Protein AF-Q21KQ2-F1 (afdb_monomer)

Sequence (262 aa):
MEKNSPPPNNGSSTVEISRARAAERCAVTIVIDSNHIRPLYEQSCDTAFLLQRELEVWATALNHPTLTEFTLHNPTRFLRAHEVTALIRTLAKLYNIQPIEKRLHTVNCDLTDLNCNWLGLFKGLGFNRCLVEIALSDLENTPIVMQKLAKIKEFGFAQLGLVVYPAPALPDLKTAITPLLKTFNQLHIFLGHTSHNALDTNFELEPDEDSHISINVGPGVDAFVYSEHRYKLHNISLYTQALLNHKLPISTPITLPPRPIN

Nearest PDB structures (foldseek):
  5gk8-assembly1_A  TM=4.153E-01  e=3.900E-04  Escherichia coli K-12
  2wqp-assembly1_A-2  TM=4.394E-01  e=1.514E-03  Neisseria meningitidis serogroup B
  4jn6-assembly1_A  TM=4.970E-01  e=4.885E-03  Mycobacterium tuberculosis
  4e8g-assembly1_A  TM=4.821E-01  e=1.066E-01  Paracoccus denitrificans PD1222
  4xky-assembly1_B  TM=4.417E-01  e=1.641E-01  Bacteroides thetaiotaomicron VPI-5482

pLDDT: mean 79.05, std 20.65, range [24.08, 97.5]

Mean predicted aligned error: 10.61 Å

Foldseek 3Di:
DDDDDDDDDDDPPPPVVQVVVLPPFFEEAEEEAPVQLVVCQVVVHPSLVLLLLQLQLVLVVSVAGEYQEYEYEACQPRHDLVSVVSNLVSCVVRHNYDPLVRHAYEYEHELVRDDPVVLLSCVVSSHQEYEYEDEPVVLVVVVSVLVSQVVSVVSPRNAYEYEYPQFDDPVSVCVSCVVVCVSDPRYFYAHHDPPPDGPRVDDDPPDDCCRYWYHYTHAQDWTAGSNDIWGFHNDPVLSSVCSVVSHNRTPDDDDDPPPPPD

Structure (mmCIF, N/CA/C/O backbone):
data_AF-Q21KQ2-F1
#
_entry.id   AF-Q21KQ2-F1
#
loop_
_atom_site.group_PDB
_atom_site.id
_atom_site.type_symbol
_atom_site.label_atom_id
_atom_site.label_alt_id
_atom_site.label_comp_id
_atom_site.label_asym_id
_atom_site.label_entity_id
_atom_site.label_seq_id
_atom_site.pdbx_PDB_ins_code
_atom_site.Cartn_x
_atom_site.Cartn_y
_atom_site.Cartn_z
_atom_site.occupancy
_atom_site.B_iso_or_equiv
_atom_site.auth_seq_id
_atom_site.auth_comp_id
_atom_site.auth_asym_id
_atom_site.auth_atom_id
_atom_site.pdbx_PDB_model_num
ATOM 1 N N . MET A 1 1 ? -43.897 -11.112 67.017 1.00 46.22 1 MET A N 1
ATOM 2 C CA . MET A 1 1 ? -42.752 -10.222 67.290 1.00 46.22 1 MET A CA 1
ATOM 3 C C . MET A 1 1 ? -41.502 -11.073 67.245 1.00 46.22 1 MET A C 1
ATOM 5 O O . MET A 1 1 ? -41.183 -11.696 68.237 1.00 46.22 1 MET A O 1
ATOM 9 N N . GLU A 1 2 ? -40.846 -11.120 66.093 1.00 39.66 2 GLU A N 1
ATOM 10 C CA . GLU A 1 2 ? -39.449 -11.531 65.939 1.00 39.66 2 GLU A CA 1
ATOM 11 C C . GLU A 1 2 ? -38.941 -10.773 64.709 1.00 39.66 2 GLU A C 1
ATOM 13 O O . GLU A 1 2 ? -39.551 -10.815 63.639 1.00 39.66 2 GLU A O 1
ATOM 18 N N . LYS A 1 3 ? -37.933 -9.925 64.929 1.00 40.53 3 LYS A N 1
ATOM 19 C CA . LYS A 1 3 ? -37.342 -9.026 63.935 1.00 40.53 3 LYS A CA 1
ATOM 20 C C . LYS A 1 3 ? -36.297 -9.813 63.149 1.00 40.53 3 LYS A C 1
ATOM 22 O O . LYS A 1 3 ? -35.260 -10.138 63.716 1.00 40.53 3 LYS A O 1
ATOM 27 N N . ASN A 1 4 ? -36.533 -10.041 61.861 1.00 43.66 4 ASN A N 1
ATOM 28 C CA . ASN A 1 4 ? -35.491 -10.497 60.943 1.00 43.66 4 ASN A CA 1
ATOM 29 C C . ASN A 1 4 ? -34.964 -9.305 60.142 1.00 43.66 4 ASN A C 1
ATOM 31 O O . ASN A 1 4 ? -35.675 -8.708 59.334 1.00 43.66 4 ASN A O 1
ATOM 35 N N . SER A 1 5 ? -33.720 -8.942 60.439 1.00 43.84 5 SER A N 1
ATOM 36 C CA . SER A 1 5 ? -32.938 -7.914 59.756 1.00 43.84 5 SER A CA 1
ATOM 37 C C . SER A 1 5 ? -32.613 -8.326 58.312 1.00 43.84 5 SER A C 1
ATOM 39 O O . SER A 1 5 ? -32.408 -9.515 58.057 1.00 43.84 5 SER A O 1
ATOM 41 N N . PRO A 1 6 ? -32.520 -7.375 57.366 1.00 47.38 6 PRO A N 1
ATOM 42 C CA . PRO A 1 6 ? -32.148 -7.668 55.986 1.00 47.38 6 PRO A CA 1
ATOM 43 C C . PRO A 1 6 ? -30.625 -7.866 55.854 1.00 47.38 6 PRO A C 1
ATOM 45 O O . PRO A 1 6 ? -29.865 -7.228 56.591 1.00 47.38 6 PRO A O 1
ATOM 48 N N . PRO A 1 7 ? -30.148 -8.711 54.921 1.00 49.59 7 PRO A N 1
ATOM 49 C CA . PRO A 1 7 ? -28.723 -8.822 54.637 1.00 49.59 7 PRO A CA 1
ATOM 50 C C . PRO A 1 7 ? -28.220 -7.604 53.836 1.00 49.59 7 PRO A C 1
ATOM 52 O O . PRO A 1 7 ? -29.003 -6.946 53.143 1.00 49.59 7 PRO A O 1
ATOM 55 N N . PRO A 1 8 ? -26.917 -7.283 53.931 1.00 41.59 8 PRO A N 1
ATOM 56 C CA . PRO A 1 8 ? -26.345 -6.084 53.344 1.00 41.59 8 PRO A CA 1
ATOM 57 C C . PRO A 1 8 ? -26.167 -6.201 51.829 1.00 41.59 8 PRO A C 1
ATOM 59 O O . PRO A 1 8 ? -25.836 -7.248 51.273 1.00 41.59 8 PRO A O 1
ATOM 62 N N . ASN A 1 9 ? -26.365 -5.054 51.192 1.00 47.38 9 ASN A N 1
ATOM 63 C CA . ASN A 1 9 ? -26.145 -4.761 49.788 1.00 47.38 9 ASN A CA 1
ATOM 64 C C . ASN A 1 9 ? -24.639 -4.863 49.463 1.00 47.38 9 ASN A C 1
ATOM 66 O O . ASN A 1 9 ? -23.876 -3.971 49.828 1.00 47.38 9 ASN A O 1
ATOM 70 N N . ASN A 1 10 ? -24.208 -5.940 48.798 1.00 34.84 10 ASN A N 1
ATOM 71 C CA . ASN A 1 10 ? -22.828 -6.117 48.339 1.00 34.84 10 ASN A CA 1
ATOM 72 C C . ASN A 1 10 ? -22.753 -6.032 46.806 1.00 34.84 10 ASN A C 1
ATOM 74 O O . ASN A 1 10 ? -23.071 -6.982 46.099 1.00 34.84 10 ASN A O 1
ATOM 78 N N . GLY A 1 11 ? -22.277 -4.881 46.324 1.00 36.25 11 GLY A N 1
ATOM 79 C CA . GLY A 1 11 ? -21.323 -4.799 45.214 1.00 36.25 11 GLY A CA 1
ATOM 80 C C . GLY A 1 11 ? -21.775 -5.270 43.831 1.00 36.25 11 GLY A C 1
ATOM 81 O O . GLY A 1 11 ? -21.180 -6.187 43.277 1.00 36.25 11 GLY A O 1
ATOM 82 N N . SER A 1 12 ? -22.728 -4.574 43.207 1.00 39.78 12 SER A N 1
ATOM 83 C CA . SER A 1 12 ? -22.915 -4.627 41.747 1.00 39.78 12 SER A CA 1
ATOM 84 C C . SER A 1 12 ? -22.020 -3.595 41.047 1.00 39.78 12 SER A C 1
ATOM 86 O O . SER A 1 12 ? -22.512 -2.634 40.460 1.00 39.78 12 SER A O 1
ATOM 88 N N . SER A 1 13 ? -20.700 -3.761 41.135 1.00 45.06 13 SER A N 1
ATOM 89 C CA . SER A 1 13 ? -19.736 -2.859 40.476 1.00 45.06 13 SER A CA 1
ATOM 90 C C . SER A 1 13 ? -18.487 -3.553 39.914 1.00 45.06 13 SER A C 1
ATOM 92 O O . SER A 1 13 ? -17.502 -2.895 39.593 1.00 45.06 13 SER A O 1
ATOM 94 N N . THR A 1 14 ? -18.524 -4.872 39.714 1.00 38.97 14 THR A N 1
ATOM 95 C CA . THR A 1 14 ? -17.379 -5.650 39.189 1.00 38.97 14 THR A CA 1
ATOM 96 C C . THR A 1 14 ? -17.646 -6.396 37.880 1.00 38.97 14 THR A C 1
ATOM 98 O O . THR A 1 14 ? -16.739 -7.031 37.353 1.00 38.97 14 THR A O 1
ATOM 101 N N . VAL A 1 15 ? -18.842 -6.276 37.290 1.00 37.91 15 VAL A N 1
ATOM 102 C CA . VAL A 1 15 ? -19.184 -6.962 36.022 1.00 37.91 15 VAL A CA 1
ATOM 103 C C . VAL A 1 15 ? -19.027 -6.061 34.783 1.00 37.91 15 VAL A C 1
ATOM 105 O O . VAL A 1 15 ? -18.930 -6.560 33.665 1.00 37.91 15 VAL A O 1
ATOM 108 N N . GLU A 1 16 ? -18.905 -4.739 34.943 1.00 35.09 16 GLU A N 1
ATOM 109 C CA . GLU A 1 16 ? -18.668 -3.833 33.801 1.00 35.09 16 GLU A CA 1
ATOM 110 C C . GLU A 1 16 ? -17.182 -3.602 33.485 1.00 35.09 16 GLU A C 1
ATOM 112 O O . GLU A 1 16 ? -16.836 -3.269 32.353 1.00 35.09 16 GLU A O 1
ATOM 117 N N . ILE A 1 17 ? -16.278 -3.866 34.433 1.00 36.47 17 ILE A N 1
ATOM 118 C CA . ILE A 1 17 ? -14.833 -3.640 34.246 1.00 36.47 17 ILE A CA 1
ATOM 119 C C . ILE A 1 17 ? -14.173 -4.797 33.466 1.00 36.47 17 ILE A C 1
ATOM 121 O O . ILE A 1 17 ? -13.196 -4.588 32.747 1.00 36.47 17 ILE A O 1
ATOM 125 N N . SER A 1 18 ? -14.749 -6.002 33.502 1.00 35.62 18 SER A N 1
ATOM 126 C CA . SER A 1 18 ? -14.244 -7.180 32.777 1.00 35.62 18 SER A CA 1
ATOM 127 C C . SER A 1 18 ? -14.624 -7.207 31.289 1.00 35.62 18 SER A C 1
ATOM 129 O O . SER A 1 18 ? -13.937 -7.841 30.490 1.00 35.62 18 SER A O 1
ATOM 131 N N . ARG A 1 19 ? -15.643 -6.447 30.859 1.00 34.56 19 ARG A N 1
ATOM 132 C CA . ARG A 1 19 ? -15.908 -6.218 29.422 1.00 34.56 19 ARG A CA 1
ATOM 133 C C . ARG A 1 19 ? -15.009 -5.146 28.810 1.00 34.56 19 ARG A C 1
ATOM 135 O O . ARG A 1 19 ? -14.707 -5.232 27.624 1.00 34.56 19 ARG A O 1
ATOM 142 N N . ALA A 1 20 ? -14.553 -4.181 29.607 1.00 36.78 20 ALA A N 1
ATOM 143 C CA . ALA A 1 20 ? -13.669 -3.116 29.138 1.00 36.78 20 ALA A CA 1
ATOM 144 C C . ALA A 1 20 ? -12.230 -3.600 28.869 1.00 36.78 20 ALA A C 1
ATOM 146 O O . ALA A 1 20 ? -11.558 -3.030 28.018 1.00 36.78 20 ALA A O 1
ATOM 147 N N . ARG A 1 21 ? -11.771 -4.672 29.536 1.00 34.97 21 ARG A N 1
ATOM 148 C CA . ARG A 1 21 ? -10.418 -5.239 29.345 1.00 34.97 21 ARG A CA 1
ATOM 149 C C . ARG A 1 21 ? -10.330 -6.370 28.315 1.00 34.97 21 ARG A C 1
ATOM 151 O O . ARG A 1 21 ? -9.290 -6.546 27.703 1.00 34.97 21 ARG A O 1
ATOM 158 N N . ALA A 1 22 ? -11.433 -7.063 28.016 1.00 38.25 22 ALA A N 1
ATOM 159 C CA . ALA A 1 22 ? -11.498 -8.059 26.932 1.00 38.25 22 ALA A CA 1
ATOM 160 C C . ALA A 1 22 ? -11.568 -7.445 25.512 1.00 38.25 22 ALA A C 1
ATOM 162 O O . ALA A 1 22 ? -11.724 -8.168 24.523 1.00 38.25 22 ALA A O 1
ATOM 163 N N . ALA A 1 23 ? -11.499 -6.113 25.433 1.00 40.16 23 ALA A N 1
ATOM 164 C CA . ALA A 1 23 ? -11.523 -5.300 24.226 1.00 40.16 23 ALA A CA 1
ATOM 165 C C . ALA A 1 23 ? -10.258 -4.432 24.098 1.00 40.16 23 ALA A C 1
ATOM 167 O O . ALA A 1 23 ? -10.312 -3.366 23.481 1.00 40.16 23 ALA A O 1
ATOM 168 N N . GLU A 1 24 ? -9.112 -4.884 24.621 1.00 48.41 24 GLU A N 1
ATOM 169 C CA . GLU A 1 24 ? -7.838 -4.523 23.993 1.00 48.41 24 GLU A CA 1
ATOM 170 C C . GLU A 1 24 ? -7.864 -5.119 22.583 1.00 48.41 24 GLU A C 1
ATOM 172 O O . GLU A 1 24 ? -7.554 -6.281 22.332 1.00 48.41 24 GLU A O 1
ATOM 177 N N . ARG A 1 25 ? -8.446 -4.330 21.675 1.00 60.75 25 ARG A N 1
ATOM 178 C CA . ARG A 1 25 ? -8.645 -4.658 20.272 1.00 60.75 25 ARG A CA 1
ATOM 179 C C . ARG A 1 25 ? -7.270 -4.938 19.699 1.00 60.75 25 ARG A C 1
ATOM 181 O O . ARG A 1 25 ? -6.474 -4.009 19.598 1.00 60.75 25 ARG A O 1
ATOM 188 N N . CYS A 1 26 ? -7.032 -6.196 19.340 1.00 77.50 26 CYS A N 1
ATOM 189 C CA . CYS A 1 26 ? -5.815 -6.628 18.675 1.00 77.50 26 CYS A CA 1
ATOM 190 C C . CYS A 1 26 ? -5.434 -5.618 17.582 1.00 77.50 26 CYS A C 1
ATOM 192 O O . CYS A 1 26 ? -6.273 -5.258 16.747 1.00 77.50 26 CYS A O 1
ATOM 194 N N . ALA A 1 27 ? -4.216 -5.090 17.676 1.00 86.38 27 ALA A N 1
ATOM 195 C CA . ALA A 1 27 ? -3.663 -4.189 16.684 1.00 86.38 27 ALA A CA 1
ATOM 196 C C . ALA A 1 27 ? -3.209 -5.013 15.481 1.00 86.38 27 ALA A C 1
ATOM 198 O O . ALA A 1 27 ? -2.593 -6.069 15.640 1.00 86.38 27 ALA A O 1
ATOM 199 N N . VAL A 1 28 ? -3.552 -4.547 14.284 1.00 90.44 28 VAL A N 1
ATOM 200 C CA . VAL A 1 28 ? -3.192 -5.229 13.048 1.00 90.44 28 VAL A CA 1
ATOM 201 C C . VAL A 1 28 ? -2.522 -4.277 12.071 1.00 90.44 28 VAL A C 1
ATOM 203 O O . VAL A 1 28 ? -2.998 -3.160 11.838 1.00 90.44 28 VAL A O 1
ATOM 206 N N . THR A 1 29 ? -1.464 -4.785 11.456 1.00 91.75 29 THR A N 1
ATOM 207 C CA . THR A 1 29 ? -0.810 -4.229 10.278 1.00 91.75 29 THR A CA 1
ATOM 208 C C . THR A 1 29 ? -1.231 -5.029 9.058 1.00 91.75 29 THR A C 1
ATOM 210 O O . THR A 1 29 ? -1.202 -6.260 9.061 1.00 91.75 29 THR A O 1
ATOM 213 N N . ILE A 1 30 ? -1.645 -4.337 8.001 1.00 93.88 30 ILE A N 1
ATOM 214 C CA . ILE A 1 30 ? -2.059 -4.971 6.749 1.00 93.88 30 ILE A CA 1
ATOM 215 C C . ILE A 1 30 ? -1.194 -4.458 5.607 1.00 93.88 30 ILE A C 1
ATOM 217 O O . ILE A 1 30 ? -1.048 -3.253 5.413 1.00 93.88 30 ILE A O 1
ATOM 221 N N . VAL A 1 31 ? -0.681 -5.373 4.794 1.00 94.06 31 VAL A N 1
ATOM 222 C CA . VAL A 1 31 ? 0.109 -5.052 3.605 1.00 94.06 31 VAL A CA 1
ATOM 223 C C . VAL A 1 31 ? -0.527 -5.712 2.391 1.00 94.06 31 VAL A C 1
ATOM 225 O O . VAL A 1 31 ? -0.880 -6.888 2.423 1.00 94.06 31 VAL A O 1
ATOM 228 N N . ILE A 1 32 ? -0.674 -4.968 1.299 1.00 94.12 32 ILE A N 1
ATOM 229 C CA . ILE A 1 32 ? -1.058 -5.517 -0.003 1.00 94.12 32 ILE A CA 1
ATOM 230 C C . ILE A 1 32 ? 0.036 -5.156 -0.993 1.00 94.12 32 ILE A C 1
ATOM 232 O O . ILE A 1 32 ? 0.235 -3.975 -1.285 1.00 94.12 32 ILE A O 1
ATOM 236 N N . ASP A 1 33 ? 0.713 -6.170 -1.530 1.00 90.94 33 ASP A N 1
ATOM 237 C CA . ASP A 1 33 ? 1.700 -5.981 -2.589 1.00 90.94 33 ASP A CA 1
ATOM 238 C C . ASP A 1 33 ? 1.178 -6.452 -3.940 1.00 90.94 33 ASP A C 1
ATOM 240 O O . ASP A 1 33 ? 0.754 -7.594 -4.131 1.00 90.94 33 ASP A O 1
ATOM 244 N N . SER A 1 34 ? 1.264 -5.536 -4.897 1.00 89.25 34 SER A N 1
ATOM 245 C CA . SER A 1 34 ? 0.962 -5.741 -6.305 1.00 89.25 34 SER A CA 1
ATOM 246 C C . SER A 1 34 ? 1.679 -6.958 -6.894 1.00 89.25 34 SER A C 1
ATOM 248 O O . SER A 1 34 ? 1.091 -7.690 -7.688 1.00 89.25 34 SER A O 1
ATOM 250 N N . ASN A 1 35 ? 2.907 -7.252 -6.460 1.00 87.56 35 ASN A N 1
ATOM 251 C CA . ASN A 1 35 ? 3.636 -8.439 -6.917 1.00 87.56 35 ASN A CA 1
ATOM 252 C C . ASN A 1 35 ? 2.934 -9.750 -6.538 1.00 87.56 35 ASN A C 1
ATOM 254 O O . ASN A 1 35 ? 2.937 -10.699 -7.321 1.00 87.56 35 ASN A O 1
ATOM 258 N N . HIS A 1 36 ? 2.295 -9.791 -5.370 1.00 88.06 36 HIS A N 1
ATOM 259 C CA . HIS A 1 36 ? 1.609 -10.981 -4.880 1.00 88.06 36 HIS A CA 1
ATOM 260 C C . HIS A 1 36 ? 0.209 -11.143 -5.470 1.00 88.06 36 HIS A C 1
ATOM 262 O O . HIS A 1 36 ? -0.263 -12.262 -5.622 1.00 88.06 36 HIS A O 1
ATOM 268 N N . ILE A 1 37 ? -0.444 -10.057 -5.884 1.00 90.94 37 ILE A N 1
ATOM 269 C CA . ILE A 1 37 ? -1.771 -10.115 -6.522 1.00 90.94 37 ILE A CA 1
ATOM 270 C C . ILE A 1 37 ? -1.696 -10.232 -8.050 1.00 90.94 37 ILE A C 1
ATOM 272 O O . ILE A 1 37 ? -2.705 -10.534 -8.686 1.00 90.94 37 ILE A O 1
ATOM 276 N N . ARG A 1 38 ? -0.511 -10.043 -8.649 1.00 91.69 38 ARG A N 1
ATOM 277 C CA . ARG A 1 38 ? -0.262 -10.200 -10.091 1.00 91.69 38 ARG A CA 1
ATOM 278 C C . ARG A 1 38 ? -0.857 -11.491 -10.675 1.00 91.69 38 ARG A C 1
ATOM 280 O O . ARG A 1 38 ? -1.533 -11.387 -11.698 1.00 91.69 38 ARG A O 1
ATOM 287 N N . PRO A 1 39 ? -0.702 -12.680 -10.056 1.00 91.75 39 PRO A N 1
ATOM 288 C CA . PRO A 1 39 ? -1.283 -13.904 -10.606 1.00 91.75 39 PRO A CA 1
ATOM 289 C C . PRO A 1 39 ? -2.818 -13.883 -10.676 1.00 91.75 39 PRO A C 1
ATOM 291 O O . PRO A 1 39 ? -3.388 -14.492 -11.578 1.00 91.75 39 PRO A O 1
ATOM 294 N N . LEU A 1 40 ? -3.495 -13.176 -9.758 1.00 91.19 40 LEU A N 1
ATOM 295 C CA . LEU A 1 40 ? -4.954 -12.999 -9.803 1.00 91.19 40 LEU A CA 1
ATOM 296 C C . LEU A 1 40 ? -5.355 -12.170 -11.028 1.00 91.19 40 LEU A C 1
ATOM 298 O O . LEU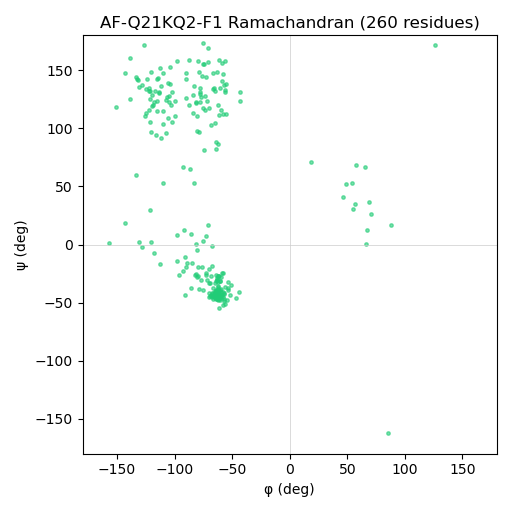 A 1 40 ? -6.281 -12.534 -11.753 1.00 91.19 40 LEU A O 1
ATOM 302 N N . TYR A 1 41 ? -4.613 -11.091 -11.285 1.00 89.12 41 TYR A N 1
ATOM 303 C CA . TYR A 1 41 ? -4.831 -10.222 -12.438 1.00 89.12 41 TYR A CA 1
ATOM 304 C C . TYR A 1 41 ? -4.569 -10.950 -13.765 1.00 89.12 41 TYR A C 1
ATOM 306 O O . TYR A 1 41 ? -5.391 -10.892 -14.678 1.00 89.12 41 TYR A O 1
ATOM 314 N N . GLU A 1 42 ? -3.459 -11.687 -13.871 1.00 90.38 42 GLU A N 1
ATOM 315 C CA . GLU A 1 42 ? -3.091 -12.435 -15.084 1.00 90.38 42 GLU A CA 1
ATOM 316 C C . GLU A 1 42 ? -4.096 -13.544 -15.428 1.00 90.38 42 GLU A C 1
ATOM 318 O O . GLU A 1 42 ? -4.326 -13.828 -16.602 1.00 90.38 42 GLU A O 1
ATOM 323 N N . GLN A 1 43 ? -4.751 -14.129 -14.423 1.00 90.44 43 GLN A N 1
ATOM 324 C CA . GLN A 1 43 ? -5.823 -15.112 -14.614 1.00 90.44 43 GLN A CA 1
ATOM 325 C C . GLN A 1 43 ? -7.207 -14.477 -14.815 1.00 90.44 43 GLN A C 1
ATOM 327 O O . GLN A 1 43 ? -8.210 -15.189 -14.843 1.00 90.44 43 GLN A O 1
ATOM 332 N N . SER A 1 44 ? -7.280 -13.150 -14.988 1.00 87.56 44 SER A N 1
ATOM 333 C CA . SER A 1 44 ? -8.532 -12.399 -15.168 1.00 87.56 44 SER A CA 1
ATOM 334 C C . SER A 1 44 ? -9.548 -12.625 -14.041 1.00 87.56 44 SER A C 1
ATOM 336 O O . SER A 1 44 ? -10.759 -12.578 -14.263 1.00 87.56 44 SER A O 1
ATOM 338 N N . CYS A 1 45 ? -9.068 -12.888 -12.823 1.00 88.31 45 CYS A N 1
ATOM 339 C CA . CYS A 1 45 ? -9.919 -12.905 -11.644 1.00 88.31 45 CYS A CA 1
ATOM 340 C C . CYS A 1 45 ? -10.349 -11.476 -11.286 1.00 88.31 45 CYS A C 1
ATOM 342 O O . CYS A 1 45 ? -9.661 -10.503 -11.597 1.00 88.31 45 CYS A O 1
ATOM 344 N N . ASP A 1 46 ? -11.466 -11.344 -10.569 1.00 92.44 46 ASP A N 1
ATOM 345 C CA . ASP A 1 46 ? -11.829 -10.077 -9.931 1.00 92.44 46 ASP A CA 1
ATOM 346 C C . ASP A 1 46 ? -10.928 -9.858 -8.702 1.00 92.44 46 ASP A C 1
ATOM 348 O O . ASP A 1 46 ? -11.267 -10.209 -7.568 1.00 92.44 46 ASP A O 1
ATOM 352 N N . THR A 1 47 ? -9.716 -9.355 -8.955 1.00 93.19 47 THR A N 1
ATOM 353 C CA . THR A 1 47 ? -8.664 -9.162 -7.948 1.00 93.19 47 THR A CA 1
ATOM 354 C C . THR A 1 47 ? -9.170 -8.325 -6.781 1.00 93.19 47 THR A C 1
ATOM 356 O O . THR A 1 47 ? -9.008 -8.714 -5.626 1.00 93.19 47 THR A O 1
ATOM 359 N N . ALA A 1 48 ? -9.833 -7.201 -7.060 1.00 94.00 48 ALA A N 1
ATOM 360 C CA . ALA A 1 48 ? -10.349 -6.321 -6.023 1.00 94.00 48 ALA A CA 1
ATOM 361 C C . ALA A 1 48 ? -11.404 -7.014 -5.157 1.00 94.00 48 ALA A C 1
ATOM 363 O O . ALA A 1 48 ? -11.394 -6.847 -3.937 1.00 94.00 48 ALA A O 1
ATOM 364 N N . PHE A 1 49 ? -12.309 -7.790 -5.756 1.00 95.44 49 PHE A N 1
ATOM 365 C CA . PHE A 1 49 ? -13.289 -8.572 -5.009 1.00 95.44 49 PHE A CA 1
ATOM 366 C C . PHE A 1 49 ? -12.624 -9.622 -4.115 1.00 95.44 49 PHE A C 1
ATOM 368 O O . PHE A 1 49 ? -12.973 -9.721 -2.939 1.00 95.44 49 PHE A O 1
ATOM 375 N N . LEU A 1 50 ? -11.646 -10.375 -4.626 1.00 96.00 50 LEU A N 1
ATOM 376 C CA . LEU A 1 50 ? -10.956 -11.404 -3.840 1.00 96.00 50 LEU A CA 1
ATOM 377 C C . LEU A 1 50 ? -10.187 -10.804 -2.662 1.00 96.00 50 LEU A C 1
ATOM 379 O O . LEU A 1 50 ? -10.297 -11.305 -1.547 1.00 96.00 50 LEU A O 1
ATOM 383 N N . LEU A 1 51 ? -9.498 -9.682 -2.868 1.00 95.94 51 LEU A N 1
ATOM 384 C CA . LEU A 1 51 ? -8.825 -8.965 -1.784 1.00 95.94 51 LEU A CA 1
ATOM 385 C C . LEU A 1 51 ? -9.818 -8.460 -0.727 1.00 95.94 51 LEU A C 1
ATOM 387 O O . LEU A 1 51 ? -9.565 -8.600 0.467 1.00 95.94 51 LEU A O 1
ATOM 391 N N . GLN A 1 52 ? -10.977 -7.931 -1.137 1.00 97.19 52 GLN A N 1
ATOM 392 C CA . GLN A 1 52 ? -12.036 -7.531 -0.201 1.00 97.19 52 GLN A CA 1
ATOM 393 C C . GLN A 1 52 ? -12.562 -8.719 0.613 1.00 97.19 52 GLN A C 1
ATOM 395 O O . GLN A 1 52 ? -12.784 -8.584 1.816 1.00 97.19 52 GLN A O 1
ATOM 400 N N . ARG A 1 53 ? -12.727 -9.889 -0.018 1.00 96.50 53 ARG A N 1
ATOM 401 C CA . ARG A 1 53 ? -13.120 -11.122 0.678 1.00 96.50 53 ARG A CA 1
ATOM 402 C C . ARG A 1 53 ? -12.063 -11.584 1.658 1.00 96.50 53 ARG A C 1
ATOM 404 O O . ARG A 1 53 ? -12.403 -11.964 2.771 1.00 96.50 53 ARG A O 1
ATOM 411 N N . GLU A 1 54 ? -10.795 -11.523 1.282 1.00 95.94 54 GLU A N 1
ATOM 412 C CA . GLU A 1 54 ? -9.721 -11.885 2.194 1.00 95.94 54 GLU A CA 1
ATOM 413 C C . GLU A 1 54 ? -9.694 -10.974 3.429 1.00 95.94 54 GLU A C 1
ATOM 415 O O . GLU A 1 54 ? -9.649 -11.478 4.552 1.00 95.94 54 GLU A O 1
ATOM 420 N N . LEU A 1 55 ? -9.810 -9.657 3.240 1.00 96.06 55 LEU A N 1
ATOM 421 C CA . LEU A 1 55 ? -9.934 -8.692 4.337 1.00 96.06 55 LEU A CA 1
ATOM 422 C C . LEU A 1 55 ? -11.141 -8.995 5.242 1.00 96.06 55 LEU A C 1
ATOM 424 O O . LEU A 1 55 ? -11.031 -8.938 6.463 1.00 96.06 55 LEU A O 1
ATOM 428 N N . GLU A 1 56 ? -12.290 -9.355 4.667 1.00 95.75 56 GLU A N 1
ATOM 429 C CA . GLU A 1 56 ? -13.499 -9.725 5.416 1.00 95.75 56 GLU A CA 1
ATOM 430 C C . GLU A 1 56 ? -13.295 -10.969 6.282 1.00 95.75 56 GLU A C 1
ATOM 432 O O . GLU A 1 56 ? -13.661 -10.976 7.463 1.00 95.75 56 GLU A O 1
ATOM 437 N N . VAL A 1 57 ? -12.679 -12.010 5.722 1.00 93.25 57 VAL A N 1
ATOM 438 C CA . VAL A 1 57 ? -12.412 -13.245 6.460 1.00 93.25 57 VAL A CA 1
ATOM 439 C C . VAL A 1 57 ? -11.400 -12.991 7.583 1.00 93.25 57 VAL A C 1
ATOM 441 O O . VAL A 1 57 ? -11.622 -13.459 8.699 1.00 93.25 57 VAL A O 1
ATOM 444 N N . TRP A 1 58 ? -10.340 -12.210 7.344 1.00 91.88 58 TRP A N 1
ATOM 445 C CA . TRP A 1 58 ? -9.384 -11.834 8.393 1.00 91.88 58 TRP A CA 1
ATOM 446 C C . TRP A 1 58 ? -10.021 -10.996 9.496 1.00 91.88 58 TRP A C 1
ATOM 448 O O . TRP A 1 58 ? -9.844 -11.305 10.672 1.00 91.88 58 TRP A O 1
ATOM 458 N N . ALA A 1 59 ? -10.802 -9.974 9.143 1.00 91.88 59 ALA A N 1
ATOM 459 C CA . ALA A 1 59 ? -11.514 -9.163 10.123 1.00 91.88 59 ALA A CA 1
ATOM 460 C C . ALA A 1 59 ? -12.450 -10.016 10.988 1.00 91.88 59 ALA A C 1
ATOM 462 O O . ALA A 1 59 ? -12.496 -9.837 12.201 1.00 91.88 59 ALA A O 1
ATOM 463 N N . THR A 1 60 ? -13.152 -10.976 10.382 1.00 89.75 60 THR A N 1
ATOM 464 C CA . THR A 1 60 ? -14.041 -11.898 11.102 1.00 89.75 60 THR A CA 1
ATOM 465 C C . THR A 1 60 ? -13.251 -12.828 12.022 1.00 89.75 60 THR A C 1
ATOM 467 O O . THR A 1 60 ? -13.597 -12.968 13.193 1.00 89.75 60 THR A O 1
ATOM 470 N N . ALA A 1 61 ? -12.164 -13.428 11.525 1.00 87.06 61 ALA A N 1
ATOM 471 C CA . ALA A 1 61 ? -11.319 -14.340 12.297 1.00 87.06 61 ALA A CA 1
ATOM 472 C C . ALA A 1 61 ? -10.666 -13.654 13.509 1.00 87.06 61 ALA A C 1
ATOM 474 O O . ALA A 1 61 ? -10.482 -14.281 14.548 1.00 87.06 61 ALA A O 1
ATOM 475 N N . LEU A 1 62 ? -10.360 -12.361 13.383 1.00 85.69 62 LEU A N 1
ATOM 476 C CA . LEU A 1 62 ? -9.735 -11.539 14.420 1.00 85.69 62 LEU A CA 1
ATOM 477 C C . LEU A 1 62 ? -10.738 -10.695 15.220 1.00 85.69 62 LEU A C 1
ATOM 479 O O . LEU A 1 62 ? -10.334 -9.855 16.023 1.00 85.69 62 LEU A O 1
ATOM 483 N N . ASN A 1 63 ? -12.041 -10.914 15.018 1.00 85.81 63 ASN A N 1
ATOM 484 C CA . ASN A 1 63 ? -13.122 -10.221 15.717 1.00 85.81 63 ASN A CA 1
ATOM 485 C C . ASN A 1 63 ? -13.030 -8.679 15.634 1.00 85.81 63 ASN A C 1
ATOM 487 O O . ASN A 1 63 ? -13.090 -7.981 16.647 1.00 85.81 63 ASN A O 1
ATOM 491 N N . HIS A 1 64 ? -12.917 -8.160 14.410 1.00 81.69 64 HIS A N 1
ATOM 492 C CA . HIS A 1 64 ? -12.883 -6.732 14.068 1.00 81.69 64 HIS A CA 1
ATOM 493 C C . HIS A 1 64 ? -11.747 -5.956 14.761 1.00 81.69 64 HIS A C 1
ATOM 495 O O . HIS A 1 64 ? -12.000 -5.107 15.626 1.00 81.69 64 HIS A O 1
ATOM 501 N N . PRO A 1 65 ? -10.486 -6.235 14.384 1.00 85.75 65 PRO A N 1
ATOM 502 C CA . PRO A 1 65 ? -9.321 -5.654 15.035 1.00 85.75 65 PRO A CA 1
ATOM 503 C C . PRO A 1 65 ? -9.155 -4.161 14.720 1.00 85.75 65 PRO A C 1
ATOM 505 O O . PRO A 1 65 ? -9.819 -3.581 13.850 1.00 85.75 65 PRO A O 1
ATOM 508 N N . THR A 1 66 ? -8.247 -3.525 15.456 1.00 90.81 66 THR A N 1
ATOM 509 C CA . THR A 1 66 ? -7.874 -2.129 15.232 1.00 90.81 66 THR A CA 1
ATOM 510 C C . THR A 1 66 ? -6.755 -2.058 14.203 1.00 90.81 66 THR A C 1
ATOM 512 O O . THR A 1 66 ? -5.680 -2.599 14.431 1.00 90.81 66 THR A O 1
ATOM 515 N N . LEU A 1 67 ? -6.995 -1.369 13.089 1.00 92.75 67 LEU A N 1
ATOM 516 C CA . LEU A 1 67 ? -5.990 -1.162 12.048 1.00 92.75 67 LEU A CA 1
ATOM 517 C C . LEU A 1 67 ? -5.066 -0.014 12.463 1.00 92.75 67 LEU A C 1
ATOM 519 O O . LEU A 1 67 ? -5.500 1.144 12.523 1.00 92.75 67 LEU A O 1
ATOM 523 N N . THR A 1 68 ? -3.818 -0.351 12.772 1.00 90.81 68 THR A N 1
ATOM 524 C CA . THR A 1 68 ? -2.754 0.606 13.107 1.00 90.81 68 THR A CA 1
ATOM 525 C C . THR A 1 68 ? -1.989 1.005 11.858 1.00 90.81 68 THR A C 1
ATOM 527 O O . THR A 1 68 ? -1.771 2.196 11.629 1.00 90.81 68 THR A O 1
ATOM 530 N N . GLU A 1 69 ? -1.672 0.035 11.003 1.00 93.25 69 GLU A N 1
ATOM 531 C CA . GLU A 1 69 ? -0.906 0.275 9.789 1.00 93.25 69 GLU A CA 1
ATOM 532 C C . GLU A 1 69 ? -1.529 -0.370 8.560 1.00 93.25 69 GLU A C 1
ATOM 534 O O . GLU A 1 69 ? -2.035 -1.493 8.589 1.00 93.25 69 GLU A O 1
ATOM 539 N N . PHE A 1 70 ? -1.454 0.349 7.446 1.00 95.75 70 PHE A N 1
ATOM 540 C CA . PHE A 1 70 ? -1.871 -0.161 6.155 1.00 95.75 70 PHE A CA 1
ATOM 541 C C . PHE A 1 70 ? -0.894 0.258 5.071 1.00 95.75 70 PHE A C 1
ATOM 543 O O . PHE A 1 70 ? -0.675 1.452 4.873 1.00 95.75 70 PHE A O 1
ATOM 550 N N . THR A 1 71 ? -0.359 -0.704 4.327 1.00 95.88 71 THR A N 1
ATOM 551 C CA . THR A 1 71 ? 0.573 -0.438 3.231 1.00 95.88 71 THR A CA 1
ATOM 552 C C . THR A 1 71 ? 0.041 -0.990 1.913 1.00 95.88 71 THR A C 1
ATOM 554 O O . THR A 1 71 ? -0.246 -2.179 1.796 1.00 95.88 71 THR A O 1
ATOM 557 N N . LEU A 1 72 ? -0.056 -0.125 0.900 1.00 95.75 72 LEU A N 1
ATOM 558 C CA . LEU A 1 72 ? -0.250 -0.520 -0.496 1.00 95.75 72 LEU A CA 1
ATOM 559 C C . LEU A 1 72 ? 1.060 -0.388 -1.255 1.00 95.75 72 LEU A C 1
ATOM 561 O O . LEU A 1 72 ? 1.588 0.716 -1.389 1.00 95.75 72 LEU A O 1
ATOM 565 N N . HIS A 1 73 ? 1.541 -1.496 -1.798 1.00 93.31 73 HIS A N 1
ATOM 566 C CA . HIS A 1 73 ? 2.781 -1.553 -2.550 1.00 93.31 73 HIS A CA 1
ATOM 567 C C . HIS A 1 73 ? 2.506 -1.664 -4.054 1.00 93.31 73 HIS A C 1
ATOM 569 O O . HIS A 1 73 ? 1.797 -2.564 -4.515 1.00 93.31 73 HIS A O 1
ATOM 575 N N . ASN A 1 74 ? 3.032 -0.704 -4.814 1.00 92.56 74 ASN A N 1
ATOM 576 C CA . ASN A 1 74 ? 2.883 -0.532 -6.260 1.00 92.56 74 ASN A CA 1
ATOM 577 C C . ASN A 1 74 ? 1.443 -0.669 -6.808 1.00 92.56 74 ASN A C 1
ATOM 579 O O . ASN A 1 74 ? 1.260 -1.253 -7.879 1.00 92.56 74 ASN A O 1
ATOM 583 N N . PRO A 1 75 ? 0.404 -0.136 -6.123 1.00 93.06 75 PRO A N 1
ATOM 584 C CA . PRO A 1 75 ? -1.004 -0.429 -6.424 1.00 93.06 75 PRO A CA 1
ATOM 585 C C . PRO A 1 75 ? -1.426 -0.094 -7.862 1.00 93.06 75 PRO A C 1
ATOM 587 O O . PRO A 1 75 ? -2.366 -0.684 -8.384 1.00 93.06 75 PRO A O 1
ATOM 590 N N . THR A 1 76 ? -0.737 0.831 -8.526 1.00 91.81 76 THR A N 1
ATOM 591 C CA . THR A 1 76 ? -1.029 1.289 -9.891 1.00 91.81 76 THR A CA 1
ATOM 592 C C . THR A 1 76 ? -0.796 0.230 -10.972 1.00 91.81 76 THR A C 1
ATOM 594 O O . THR A 1 76 ? -1.328 0.375 -12.072 1.00 91.81 76 THR A O 1
ATOM 597 N N . ARG A 1 77 ? -0.020 -0.827 -10.685 1.00 91.19 77 ARG A N 1
ATOM 598 C CA . ARG A 1 77 ? 0.353 -1.850 -11.677 1.00 91.19 77 ARG A CA 1
ATOM 599 C C . ARG A 1 77 ? -0.782 -2.817 -12.001 1.00 91.19 77 ARG A C 1
ATOM 601 O O . ARG A 1 77 ? -0.950 -3.188 -13.160 1.00 91.19 77 ARG A O 1
ATOM 608 N N . PHE A 1 78 ? -1.555 -3.220 -10.992 1.00 92.44 78 PHE A N 1
ATOM 609 C CA . PHE A 1 78 ? -2.601 -4.245 -11.139 1.00 92.44 78 PHE A CA 1
ATOM 610 C C . PHE A 1 78 ? -3.956 -3.846 -10.550 1.00 92.44 78 PHE A C 1
ATOM 612 O O . PHE A 1 78 ? -4.887 -4.646 -10.602 1.00 92.44 78 PHE A O 1
ATOM 619 N N . LEU A 1 79 ? -4.088 -2.630 -10.006 1.00 93.56 79 LEU A N 1
ATOM 620 C CA . LEU A 1 79 ? -5.356 -2.098 -9.513 1.00 93.56 79 LEU A CA 1
ATOM 621 C C . LEU A 1 79 ? -5.694 -0.770 -10.191 1.00 93.56 79 LEU A C 1
ATOM 623 O O . LEU A 1 79 ? -4.858 0.106 -10.416 1.00 93.56 79 LEU A O 1
ATOM 627 N N . ARG A 1 80 ? -6.979 -0.591 -10.465 1.00 94.81 80 ARG A N 1
ATOM 628 C CA . ARG A 1 80 ? -7.586 0.646 -10.947 1.00 94.81 80 ARG A CA 1
ATOM 629 C C . ARG A 1 80 ? -7.984 1.525 -9.763 1.00 94.81 80 ARG A C 1
ATOM 631 O O . ARG A 1 80 ? -8.234 1.055 -8.656 1.00 94.81 80 ARG A O 1
ATOM 638 N N . ALA A 1 81 ? -8.137 2.823 -10.009 1.00 95.44 81 ALA A N 1
ATOM 639 C CA . ALA A 1 81 ? -8.481 3.802 -8.972 1.00 95.44 81 ALA A CA 1
ATOM 640 C C . ALA A 1 81 ? -9.746 3.442 -8.160 1.00 95.44 81 ALA A C 1
ATOM 642 O O . ALA A 1 81 ? -9.786 3.615 -6.938 1.00 95.44 81 ALA A O 1
ATOM 643 N N . HIS A 1 82 ? -10.779 2.908 -8.822 1.00 96.00 82 HIS A N 1
ATOM 644 C CA . HIS A 1 82 ? -12.014 2.499 -8.147 1.00 96.00 82 HIS A CA 1
ATOM 645 C C . HIS A 1 82 ? -11.830 1.237 -7.290 1.00 96.00 82 HIS A C 1
ATOM 647 O O . HIS A 1 82 ? -12.483 1.112 -6.258 1.00 96.00 82 HIS A O 1
ATOM 653 N N . GLU A 1 83 ? -10.918 0.341 -7.672 1.00 96.25 83 GLU A N 1
ATOM 654 C CA . GLU A 1 83 ? -10.586 -0.871 -6.916 1.00 96.25 83 GLU A CA 1
ATOM 655 C C . GLU A 1 83 ? -9.834 -0.514 -5.633 1.00 96.25 83 GLU A C 1
ATOM 657 O O . GLU A 1 83 ? -10.216 -0.956 -4.552 1.00 96.25 83 GLU A O 1
ATOM 662 N N . VAL A 1 84 ? -8.849 0.388 -5.719 1.00 96.88 84 VAL A N 1
ATOM 663 C CA . VAL A 1 84 ? -8.164 0.941 -4.537 1.00 96.88 84 VAL A CA 1
ATOM 664 C C . VAL A 1 84 ? -9.167 1.612 -3.595 1.00 96.88 84 VAL A C 1
ATOM 666 O O . VAL A 1 84 ? -9.159 1.370 -2.390 1.00 96.88 84 VAL A O 1
ATOM 669 N N . THR A 1 85 ? -10.088 2.406 -4.144 1.00 97.44 85 THR A N 1
ATOM 670 C CA . THR A 1 85 ? -11.156 3.038 -3.354 1.00 97.44 85 THR A CA 1
ATOM 671 C C . THR A 1 85 ? -12.034 1.997 -2.650 1.00 97.44 85 THR A C 1
ATOM 673 O O . THR A 1 85 ? -12.359 2.158 -1.473 1.00 97.44 85 THR A O 1
ATOM 676 N N . ALA A 1 86 ? -12.413 0.917 -3.341 1.00 96.50 86 ALA A N 1
ATOM 677 C CA . ALA A 1 86 ? -13.219 -0.161 -2.770 1.00 96.50 86 ALA A CA 1
ATOM 678 C C . ALA A 1 86 ? -12.493 -0.893 -1.629 1.00 96.50 86 ALA A C 1
ATOM 680 O O . ALA A 1 86 ? -13.113 -1.188 -0.604 1.00 96.50 86 ALA A O 1
ATOM 681 N N . LEU A 1 87 ? -11.180 -1.114 -1.7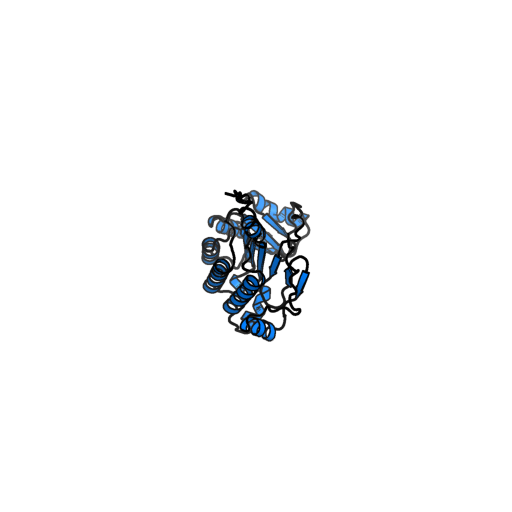55 1.00 96.94 87 LEU A N 1
ATOM 682 C CA . LEU A 1 87 ? -10.355 -1.707 -0.699 1.00 96.94 87 LEU A CA 1
ATOM 683 C C . LEU A 1 87 ? -10.328 -0.834 0.558 1.00 96.94 87 LEU A C 1
ATOM 685 O O . LEU A 1 87 ? -10.613 -1.326 1.648 1.00 96.94 87 LEU A O 1
ATOM 689 N N . ILE A 1 88 ? -10.092 0.473 0.416 1.00 96.81 88 ILE A N 1
ATOM 690 C CA . ILE A 1 88 ? -10.098 1.401 1.559 1.00 96.81 88 ILE A CA 1
ATOM 691 C C . ILE A 1 88 ? -11.470 1.456 2.235 1.00 96.81 88 ILE A C 1
ATOM 693 O O . ILE A 1 88 ? -11.562 1.423 3.463 1.00 96.81 88 ILE A O 1
ATOM 697 N N . ARG A 1 89 ? -12.555 1.489 1.453 1.00 96.75 89 ARG A N 1
ATOM 698 C CA . ARG A 1 89 ? -13.920 1.446 2.003 1.00 96.75 89 ARG A CA 1
ATOM 699 C C . ARG A 1 89 ? -14.194 0.147 2.756 1.00 96.75 89 ARG A C 1
ATOM 701 O O . ARG A 1 89 ? -14.883 0.170 3.772 1.00 96.75 89 ARG A O 1
ATOM 708 N N . THR A 1 90 ? -13.654 -0.963 2.268 1.00 96.88 90 THR A N 1
ATOM 709 C CA . THR A 1 90 ? -13.773 -2.274 2.911 1.00 96.88 90 THR A CA 1
ATOM 710 C C . THR A 1 90 ? -13.016 -2.305 4.233 1.00 96.88 90 THR A C 1
ATOM 712 O O . THR A 1 90 ? -13.597 -2.694 5.244 1.00 96.88 90 THR A O 1
ATOM 715 N N . LEU A 1 91 ? -11.785 -1.785 4.274 1.00 96.31 91 LEU A N 1
ATOM 716 C CA . LEU A 1 91 ? -11.029 -1.627 5.519 1.00 96.31 91 LEU A CA 1
ATOM 717 C C . LEU A 1 91 ? -11.792 -0.778 6.541 1.00 96.31 91 LEU A C 1
ATOM 719 O O . LEU A 1 91 ? -11.986 -1.208 7.672 1.00 96.31 91 LEU A O 1
ATOM 723 N N . ALA A 1 92 ? -12.310 0.381 6.127 1.00 95.38 92 ALA A N 1
ATOM 724 C CA . ALA A 1 92 ? -13.062 1.276 7.009 1.00 95.38 92 ALA A CA 1
ATOM 725 C C . ALA A 1 92 ? -14.368 0.669 7.542 1.00 95.38 92 ALA A C 1
ATOM 727 O O . ALA A 1 92 ? -14.840 1.062 8.606 1.00 95.38 92 ALA A O 1
ATOM 728 N N . LYS A 1 93 ? -14.965 -0.278 6.810 1.00 96.56 93 LYS A N 1
ATOM 729 C CA . LYS A 1 93 ? -16.163 -1.005 7.247 1.00 96.56 93 LYS A CA 1
ATOM 730 C C . LYS A 1 93 ? -15.833 -2.116 8.247 1.00 96.56 93 LYS A C 1
ATOM 732 O O . LYS A 1 93 ? -16.635 -2.384 9.137 1.00 96.56 93 LYS A O 1
ATOM 737 N N . LEU A 1 94 ? -14.717 -2.810 8.046 1.00 95.31 94 LEU A N 1
ATOM 738 C CA . LEU A 1 94 ? -14.404 -4.060 8.739 1.00 95.31 94 LEU A CA 1
ATOM 739 C C . LEU A 1 94 ? -13.511 -3.879 9.970 1.00 95.31 94 LEU A C 1
ATOM 741 O O . LEU A 1 94 ? -13.576 -4.708 10.880 1.00 95.31 94 LEU A O 1
ATOM 745 N N . TYR A 1 95 ? -12.700 -2.822 9.987 1.00 94.44 95 TYR A N 1
ATOM 746 C CA . TYR A 1 95 ? -11.672 -2.571 10.990 1.00 94.44 95 TYR A CA 1
ATOM 747 C C . TYR A 1 95 ? -11.925 -1.254 11.714 1.00 94.44 95 TYR A C 1
ATOM 749 O O . TYR A 1 95 ? -12.399 -0.273 11.138 1.00 94.44 95 TYR A O 1
ATOM 757 N N . ASN A 1 96 ? -11.532 -1.205 12.983 1.00 93.75 96 ASN A N 1
ATOM 758 C CA . ASN A 1 96 ? -11.473 0.048 13.719 1.00 93.75 96 ASN A CA 1
ATOM 759 C C . ASN A 1 96 ? -10.197 0.804 13.318 1.00 93.75 96 ASN A C 1
ATOM 761 O O . ASN A 1 96 ? -9.123 0.512 13.834 1.00 93.75 96 ASN A O 1
ATOM 765 N N . ILE A 1 97 ? -10.291 1.743 12.378 1.00 93.31 97 ILE A N 1
ATOM 766 C CA . ILE A 1 97 ? -9.123 2.505 11.911 1.00 93.31 97 ILE A CA 1
ATOM 767 C C . ILE A 1 97 ? -8.709 3.522 12.978 1.00 93.31 97 ILE A C 1
ATOM 769 O O . ILE A 1 97 ? -9.528 4.328 13.424 1.00 93.31 97 ILE A O 1
ATOM 773 N N . GLN A 1 98 ? -7.429 3.516 13.358 1.00 90.19 98 GLN A N 1
ATOM 774 C CA . GLN A 1 98 ? -6.879 4.506 14.285 1.00 90.19 98 GLN A CA 1
ATOM 775 C C . GLN A 1 98 ? -7.036 5.954 13.757 1.00 90.19 98 GLN A C 1
ATOM 777 O O . GLN A 1 98 ? -7.144 6.192 12.546 1.00 90.19 98 GLN A O 1
ATOM 782 N N . PRO A 1 99 ? -7.043 6.965 14.643 1.00 89.19 99 PRO A N 1
ATOM 783 C CA . PRO A 1 99 ? -6.948 8.367 14.244 1.00 89.19 99 PRO A CA 1
ATOM 784 C C . PRO A 1 99 ? -5.693 8.644 13.406 1.00 89.19 99 PRO A C 1
ATOM 786 O O . PRO A 1 99 ? -4.716 7.896 13.460 1.00 89.19 99 PRO A O 1
ATOM 789 N N . ILE A 1 100 ? -5.712 9.723 12.621 1.00 88.25 100 ILE A N 1
ATOM 790 C CA . ILE A 1 100 ? -4.643 10.024 11.656 1.00 88.25 100 ILE A CA 1
ATOM 791 C C . ILE A 1 100 ? -3.271 10.230 12.318 1.00 88.25 100 ILE A C 1
ATOM 793 O O . ILE A 1 100 ? -2.250 9.962 11.694 1.00 88.25 100 ILE A O 1
ATOM 797 N N . GLU A 1 101 ? -3.259 10.659 13.579 1.00 88.88 101 GLU A N 1
ATOM 798 C CA . GLU A 1 101 ? -2.070 10.908 14.397 1.00 88.88 101 GLU A CA 1
ATOM 799 C C . GLU A 1 101 ? -1.427 9.619 14.920 1.00 88.88 101 GLU A C 1
ATOM 801 O O . GLU A 1 101 ? -0.276 9.640 15.342 1.00 88.88 101 GLU A O 1
ATOM 806 N N . LYS A 1 102 ? -2.182 8.513 14.930 1.00 87.44 102 LYS A N 1
ATOM 807 C CA . LYS A 1 102 ? -1.765 7.218 15.489 1.00 87.44 102 LYS A CA 1
ATOM 808 C C . LYS A 1 102 ? -1.697 6.098 14.457 1.00 87.44 102 LYS A C 1
ATOM 810 O O . LYS A 1 102 ? -1.297 4.994 14.806 1.00 87.44 102 LYS A O 1
ATOM 815 N N . ARG A 1 103 ? -2.145 6.348 13.225 1.00 89.75 103 ARG A N 1
ATOM 816 C CA . ARG A 1 103 ? -2.126 5.359 12.145 1.00 89.75 103 ARG A CA 1
ATOM 817 C C . ARG A 1 103 ? -1.016 5.642 11.154 1.00 89.75 103 ARG A C 1
ATOM 819 O O . ARG A 1 103 ? -0.711 6.803 10.875 1.00 89.75 103 ARG A O 1
ATOM 826 N N . LEU A 1 104 ? -0.541 4.592 10.502 1.00 91.94 104 LEU A N 1
ATOM 827 C CA . LEU A 1 104 ? 0.437 4.690 9.431 1.00 91.94 104 LEU A CA 1
ATOM 828 C C . LEU A 1 104 ? -0.128 4.092 8.147 1.00 91.94 104 LEU A C 1
ATOM 830 O O . LEU A 1 104 ? -0.127 2.885 7.935 1.00 91.94 104 LEU A O 1
ATOM 834 N N . HIS A 1 105 ? -0.665 4.949 7.284 1.00 96.19 105 HIS A N 1
ATOM 835 C CA . HIS A 1 105 ? -1.225 4.537 6.001 1.00 96.19 105 HIS A CA 1
ATOM 836 C C . HIS A 1 105 ? -0.266 4.942 4.890 1.00 96.19 105 HIS A C 1
ATOM 838 O O . HIS A 1 105 ? -0.114 6.124 4.564 1.00 96.19 105 HIS A O 1
ATOM 844 N N . THR A 1 106 ? 0.369 3.933 4.313 1.00 95.94 106 THR A N 1
ATOM 845 C CA . THR A 1 106 ? 1.513 4.054 3.423 1.00 95.94 106 THR A CA 1
ATOM 846 C C . THR A 1 106 ? 1.152 3.623 2.023 1.00 95.94 106 THR A C 1
ATOM 848 O O . THR A 1 106 ? 0.626 2.536 1.807 1.00 95.94 106 THR A O 1
ATOM 851 N N . VAL A 1 107 ? 1.481 4.461 1.054 1.00 96.12 107 VAL A N 1
ATOM 852 C CA . VAL A 1 107 ? 1.569 4.023 -0.332 1.00 96.12 107 VAL A CA 1
ATOM 853 C C . VAL A 1 107 ? 3.040 3.964 -0.713 1.00 96.12 107 VAL A C 1
ATOM 855 O O . VAL A 1 107 ? 3.750 4.950 -0.535 1.00 96.12 107 VAL A O 1
ATOM 858 N N . ASN A 1 108 ? 3.500 2.808 -1.184 1.00 94.31 108 ASN A N 1
ATOM 859 C CA . ASN A 1 108 ? 4.803 2.658 -1.818 1.00 94.31 108 ASN A CA 1
ATOM 860 C C . ASN A 1 108 ? 4.589 2.524 -3.325 1.00 94.31 108 ASN A C 1
ATOM 862 O O . ASN A 1 108 ? 3.748 1.731 -3.751 1.00 94.31 108 ASN A O 1
ATOM 866 N N . CYS A 1 109 ? 5.275 3.325 -4.128 1.00 92.50 109 CYS A N 1
ATOM 867 C CA . CYS A 1 109 ? 5.129 3.319 -5.579 1.00 92.50 109 CYS A CA 1
ATOM 868 C C . CYS A 1 109 ? 6.464 3.549 -6.266 1.00 92.50 109 CYS A C 1
ATOM 870 O O . CYS A 1 109 ? 7.272 4.358 -5.819 1.00 92.50 109 CYS A O 1
ATOM 872 N N . ASP A 1 110 ? 6.619 2.941 -7.429 1.00 90.25 110 ASP A N 1
ATOM 873 C CA . ASP A 1 110 ? 7.658 3.286 -8.382 1.00 90.25 110 ASP A CA 1
ATOM 874 C C . ASP A 1 110 ? 7.580 4.774 -8.771 1.00 90.25 110 ASP A C 1
ATOM 876 O O . ASP A 1 110 ? 6.500 5.331 -9.024 1.00 90.25 110 ASP A O 1
ATOM 880 N N . LEU A 1 111 ? 8.740 5.430 -8.847 1.00 87.94 111 LEU A N 1
ATOM 881 C CA . LEU A 1 111 ? 8.865 6.822 -9.273 1.00 87.94 111 LEU A CA 1
ATOM 882 C C . LEU A 1 111 ? 8.201 7.076 -10.634 1.00 87.94 111 LEU A C 1
ATOM 884 O O . LEU A 1 111 ? 7.726 8.186 -10.902 1.00 87.94 111 LEU A O 1
ATOM 888 N N . THR A 1 112 ? 8.198 6.083 -11.520 1.00 87.62 112 THR A N 1
ATOM 889 C CA . THR A 1 112 ? 7.644 6.189 -12.876 1.00 87.62 112 THR A CA 1
ATOM 890 C C . THR A 1 112 ? 6.117 6.127 -12.916 1.00 87.62 112 THR A C 1
ATOM 892 O O . THR A 1 112 ? 5.515 6.818 -13.740 1.00 87.62 112 THR A O 1
ATOM 895 N N . ASP A 1 113 ? 5.498 5.411 -11.980 1.00 86.12 113 ASP A N 1
ATOM 896 C CA . ASP A 1 113 ? 4.061 5.120 -11.974 1.00 86.12 113 ASP A CA 1
ATOM 897 C C . ASP A 1 113 ? 3.209 6.238 -11.339 1.00 86.12 113 ASP A C 1
ATOM 899 O O . ASP A 1 113 ? 1.988 6.306 -11.528 1.00 86.12 113 ASP A O 1
ATOM 903 N N . LEU A 1 114 ? 3.837 7.153 -10.594 1.00 86.62 114 LEU A N 1
ATOM 904 C CA . LEU A 1 114 ? 3.143 8.235 -9.898 1.00 86.62 114 LEU A CA 1
ATOM 905 C C . LEU A 1 114 ? 2.824 9.425 -10.813 1.00 86.62 114 LEU A C 1
ATOM 907 O O . LEU A 1 114 ? 3.704 10.097 -11.354 1.00 86.62 114 LEU A O 1
ATOM 911 N N . ASN A 1 115 ? 1.534 9.756 -10.895 1.00 91.56 115 ASN A N 1
ATOM 912 C CA . ASN A 1 115 ? 1.027 10.989 -11.495 1.00 91.56 115 ASN A CA 1
ATOM 913 C C . ASN A 1 115 ? 0.108 11.747 -10.518 1.00 91.56 115 ASN A C 1
ATOM 915 O O . ASN A 1 115 ? -0.270 11.237 -9.463 1.00 91.56 115 ASN A O 1
ATOM 919 N N . CYS A 1 116 ? -0.279 12.975 -10.880 1.00 94.38 116 CYS A N 1
ATOM 920 C CA . CYS A 1 116 ? -1.086 13.840 -10.011 1.00 94.38 116 CYS A CA 1
ATOM 921 C C . CYS A 1 116 ? -2.459 13.244 -9.648 1.00 94.38 116 CYS A C 1
ATOM 923 O O . CYS A 1 116 ? -2.950 13.492 -8.548 1.00 94.38 116 CYS A O 1
ATOM 925 N N . ASN A 1 117 ? -3.063 12.443 -10.532 1.00 95.19 117 ASN A N 1
ATOM 926 C CA . ASN A 1 117 ? -4.364 11.82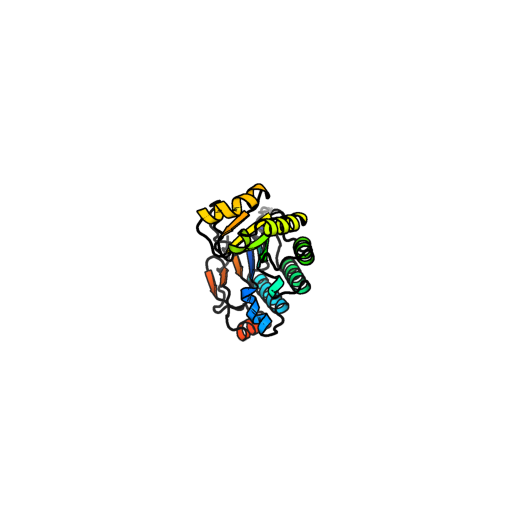3 -10.270 1.00 95.19 117 ASN A CA 1
ATOM 927 C C . ASN A 1 117 ? -4.246 10.760 -9.172 1.00 95.19 117 ASN A C 1
ATOM 929 O O . ASN A 1 117 ? -5.055 10.739 -8.247 1.00 95.19 117 ASN A O 1
ATOM 933 N N . TRP A 1 118 ? -3.215 9.915 -9.242 1.00 95.88 118 TRP A N 1
ATOM 934 C CA . TRP A 1 118 ? -2.954 8.898 -8.222 1.00 95.88 118 TRP A CA 1
ATOM 935 C C . TRP A 1 118 ? -2.568 9.510 -6.877 1.00 95.88 118 TRP A C 1
ATOM 937 O O . TRP A 1 118 ? -3.109 9.110 -5.852 1.00 95.88 118 TRP A O 1
ATOM 947 N N . LEU A 1 119 ? -1.710 10.533 -6.871 1.00 96.44 119 LEU A N 1
ATOM 948 C CA . LEU A 1 119 ? -1.329 11.237 -5.642 1.00 96.44 119 LEU A CA 1
ATOM 949 C C . LEU A 1 119 ? -2.535 11.896 -4.961 1.00 96.44 119 LEU A C 1
ATOM 951 O O . LEU A 1 119 ? -2.720 11.746 -3.752 1.00 96.44 119 LEU A O 1
ATOM 955 N N . GLY A 1 120 ? -3.391 12.562 -5.743 1.00 97.12 120 GLY A N 1
ATOM 956 C CA . GLY A 1 120 ? -4.638 13.141 -5.250 1.00 97.12 120 GLY A CA 1
ATOM 957 C C . GLY A 1 120 ? -5.585 12.083 -4.687 1.00 97.12 120 GLY A C 1
ATOM 958 O O . GLY A 1 120 ? -6.153 12.282 -3.614 1.00 97.12 120 GLY A O 1
ATOM 959 N N . LEU A 1 121 ? -5.700 10.933 -5.361 1.00 97.50 121 LEU A N 1
ATOM 960 C CA . LEU A 1 121 ? -6.494 9.805 -4.881 1.00 97.50 121 LEU A CA 1
ATOM 961 C C . LEU A 1 121 ? -5.965 9.268 -3.548 1.00 97.50 121 LEU A C 1
ATOM 963 O O . LEU A 1 121 ? -6.729 9.196 -2.590 1.00 97.50 121 LEU A O 1
ATOM 967 N N . PHE A 1 122 ? -4.680 8.910 -3.455 1.00 97.44 122 PHE A N 1
ATOM 968 C CA . PHE A 1 122 ? -4.107 8.366 -2.219 1.00 97.44 122 PHE A CA 1
ATOM 969 C C . PHE A 1 122 ? -4.262 9.354 -1.065 1.00 97.44 122 PHE A C 1
ATOM 971 O O . PHE A 1 122 ? -4.707 8.982 0.022 1.00 97.44 122 PHE A O 1
ATOM 978 N N . LYS A 1 123 ? -4.004 10.641 -1.305 1.00 96.50 123 LYS A N 1
ATOM 979 C CA . LYS A 1 123 ? -4.218 11.656 -0.278 1.00 96.50 123 LYS A CA 1
ATOM 980 C C . LYS A 1 123 ? -5.687 11.747 0.146 1.00 96.50 123 LYS A C 1
ATOM 982 O O . LYS A 1 123 ? -5.970 11.764 1.343 1.00 96.50 123 LYS A O 1
ATOM 987 N N . GLY A 1 124 ? -6.616 11.751 -0.811 1.00 96.69 124 GLY A N 1
ATOM 988 C CA . GLY A 1 124 ? -8.060 11.774 -0.557 1.00 96.69 124 GLY A CA 1
ATOM 989 C C . GLY A 1 124 ? -8.581 10.535 0.180 1.00 96.69 124 GLY A C 1
ATOM 990 O O . GLY A 1 124 ? -9.529 10.634 0.954 1.00 96.69 124 GLY A O 1
ATOM 991 N N . LEU A 1 125 ? -7.929 9.383 0.002 1.00 96.75 125 LEU A N 1
ATOM 992 C CA . LEU A 1 125 ? -8.216 8.138 0.721 1.00 96.75 125 LEU A CA 1
ATOM 993 C C . LEU A 1 125 ? -7.574 8.076 2.119 1.00 96.75 125 LEU A C 1
ATOM 995 O O . LEU A 1 125 ? -7.755 7.095 2.839 1.00 96.75 125 LEU A O 1
ATOM 999 N N . GLY A 1 126 ? -6.855 9.124 2.529 1.00 95.75 126 GLY A N 1
ATOM 1000 C CA . GLY A 1 126 ? -6.326 9.263 3.883 1.00 95.75 126 GLY A CA 1
ATOM 1001 C C . GLY A 1 126 ? -4.953 8.632 4.111 1.00 95.75 126 GLY A C 1
ATOM 1002 O O . GLY A 1 126 ? -4.581 8.454 5.274 1.00 95.75 126 GLY A O 1
ATOM 1003 N N . PHE A 1 127 ? -4.204 8.322 3.046 1.00 97.06 127 PHE A N 1
ATOM 1004 C CA . PHE A 1 127 ? -2.789 7.965 3.155 1.00 97.06 127 PHE A CA 1
ATOM 1005 C C . PHE A 1 127 ? -1.985 9.165 3.670 1.00 97.06 127 PHE A C 1
ATOM 1007 O O . PHE A 1 127 ? -2.134 10.297 3.194 1.00 97.06 127 PHE A O 1
ATOM 1014 N N . ASN A 1 128 ? -1.142 8.921 4.670 1.00 95.38 128 ASN A N 1
ATOM 1015 C CA . ASN A 1 128 ? -0.330 9.943 5.328 1.00 95.38 128 ASN A CA 1
ATOM 1016 C C . ASN A 1 128 ? 1.172 9.766 5.068 1.00 95.38 128 ASN A C 1
ATOM 1018 O O . ASN A 1 128 ? 1.900 10.752 5.189 1.00 95.38 128 ASN A O 1
ATOM 1022 N N . ARG A 1 129 ? 1.612 8.587 4.612 1.00 95.25 129 ARG A N 1
ATOM 1023 C CA . ARG A 1 129 ? 2.984 8.317 4.171 1.00 95.25 129 ARG A CA 1
ATOM 1024 C C . ARG A 1 129 ? 3.021 7.948 2.686 1.00 95.25 129 ARG A C 1
ATOM 1026 O O . ARG A 1 129 ? 2.251 7.103 2.232 1.00 95.25 129 ARG A O 1
ATOM 1033 N N . CYS A 1 130 ? 3.930 8.570 1.942 1.00 95.44 130 CYS A N 1
ATOM 1034 C CA . CYS A 1 130 ? 4.244 8.209 0.561 1.00 95.44 130 CYS A CA 1
ATOM 1035 C C . CYS A 1 130 ? 5.711 7.784 0.490 1.00 95.44 130 CYS A C 1
ATOM 1037 O O . CYS A 1 130 ? 6.602 8.570 0.808 1.00 95.44 130 CYS A O 1
ATOM 1039 N N . LEU A 1 131 ? 5.953 6.548 0.077 1.00 93.94 131 LEU A N 1
ATOM 1040 C CA . LEU A 1 131 ? 7.275 6.020 -0.221 1.00 93.94 131 LEU A CA 1
ATOM 1041 C C . LEU A 1 131 ? 7.421 5.910 -1.735 1.00 93.94 131 LEU A C 1
ATOM 1043 O O . LEU A 1 131 ? 6.468 5.558 -2.433 1.00 93.94 131 LEU A O 1
ATOM 1047 N N . VAL A 1 132 ? 8.596 6.275 -2.235 1.00 92.94 132 VAL A N 1
ATOM 1048 C CA . VAL A 1 132 ? 8.902 6.223 -3.660 1.00 92.94 132 VAL A CA 1
ATOM 1049 C C . VAL A 1 132 ? 10.080 5.297 -3.885 1.00 92.94 132 VAL A C 1
ATOM 1051 O O . VAL A 1 132 ? 11.173 5.547 -3.376 1.00 92.94 132 VAL A O 1
ATOM 1054 N N . GLU A 1 133 ? 9.855 4.244 -4.656 1.00 90.50 133 GLU A N 1
ATOM 1055 C CA . GLU A 1 133 ? 10.901 3.317 -5.062 1.00 90.50 133 GLU A CA 1
ATOM 1056 C C . GLU A 1 133 ? 11.714 3.928 -6.192 1.00 90.50 133 GLU A C 1
ATOM 1058 O O . GLU A 1 133 ? 11.163 4.419 -7.182 1.00 90.50 133 GLU A O 1
ATOM 1063 N N . ILE A 1 134 ? 13.031 3.902 -6.022 1.00 89.38 134 ILE A N 1
ATOM 1064 C CA . ILE A 1 134 ? 13.990 4.347 -7.021 1.00 89.38 134 ILE A CA 1
ATOM 1065 C C . ILE A 1 134 ? 15.097 3.314 -7.181 1.00 89.38 134 ILE A C 1
ATOM 1067 O O . ILE A 1 134 ? 15.576 2.712 -6.212 1.00 89.38 134 ILE A O 1
ATOM 1071 N N . ALA A 1 135 ? 15.537 3.145 -8.420 1.00 86.56 135 ALA A N 1
ATOM 1072 C CA . ALA A 1 135 ? 16.762 2.444 -8.718 1.00 86.56 135 ALA A CA 1
ATOM 1073 C C . ALA A 1 135 ? 17.979 3.320 -8.388 1.00 86.56 135 ALA A C 1
ATOM 1075 O O . ALA A 1 135 ? 17.914 4.550 -8.436 1.00 86.56 135 ALA A O 1
ATOM 1076 N N . LEU A 1 136 ? 19.135 2.704 -8.125 1.00 82.38 136 LEU A N 1
ATOM 1077 C CA . LEU A 1 136 ? 20.389 3.460 -7.988 1.00 82.38 136 LEU A CA 1
ATOM 1078 C C . LEU A 1 136 ? 20.686 4.301 -9.244 1.00 82.38 136 LEU A C 1
ATOM 1080 O O . LEU A 1 136 ? 21.140 5.437 -9.130 1.00 82.38 136 LEU A O 1
ATOM 1084 N N . SER A 1 137 ? 20.366 3.774 -10.429 1.00 86.00 137 SER A N 1
ATOM 1085 C CA . SER A 1 137 ? 20.508 4.482 -11.705 1.00 86.00 137 SER A CA 1
ATOM 1086 C C . SER A 1 137 ? 19.636 5.735 -11.799 1.00 86.00 137 SER A C 1
ATOM 1088 O O . SER A 1 137 ? 20.001 6.682 -12.486 1.00 86.00 137 SER A O 1
ATOM 1090 N N . ASP A 1 138 ? 18.507 5.795 -11.087 1.00 87.06 138 ASP A N 1
ATOM 1091 C CA . ASP A 1 138 ? 17.660 6.992 -11.089 1.00 87.06 138 ASP A CA 1
ATOM 1092 C C . ASP A 1 138 ? 18.347 8.168 -10.379 1.00 87.06 138 ASP A C 1
ATOM 1094 O O . ASP A 1 138 ? 18.107 9.330 -10.717 1.00 87.06 138 ASP A O 1
ATOM 1098 N N . LEU A 1 139 ? 19.254 7.886 -9.433 1.00 85.19 139 LEU A N 1
ATOM 1099 C CA . LEU A 1 139 ? 20.038 8.914 -8.744 1.00 85.19 139 LEU A CA 1
ATOM 1100 C C . LEU A 1 139 ? 21.086 9.570 -9.652 1.00 85.19 139 LEU A C 1
ATOM 1102 O O . LEU A 1 139 ? 21.463 10.718 -9.400 1.00 85.19 139 LEU A O 1
ATOM 1106 N N . GLU A 1 140 ? 21.492 8.923 -10.749 1.00 85.56 140 GLU A N 1
ATOM 1107 C CA . GLU A 1 140 ? 22.314 9.563 -11.788 1.00 85.56 140 GLU A CA 1
ATOM 1108 C C . GLU A 1 140 ? 21.590 10.773 -12.397 1.00 85.56 140 GLU A C 1
ATOM 1110 O O . GLU A 1 140 ? 22.224 11.757 -12.783 1.00 85.56 140 GLU A O 1
ATOM 1115 N N . ASN A 1 141 ? 20.251 10.753 -12.399 1.00 87.12 141 ASN A N 1
ATOM 1116 C CA . ASN A 1 141 ? 19.406 11.866 -12.811 1.00 87.12 141 ASN A CA 1
ATOM 1117 C C . ASN A 1 141 ? 18.664 12.505 -11.626 1.00 87.12 141 ASN A C 1
ATOM 1119 O O . ASN A 1 141 ? 17.446 12.717 -11.638 1.00 87.12 141 ASN A O 1
ATOM 1123 N N . THR A 1 142 ? 19.439 12.870 -10.602 1.00 87.94 142 THR A N 1
ATOM 1124 C CA . THR A 1 142 ? 18.962 13.564 -9.397 1.00 87.94 142 THR A CA 1
ATOM 1125 C C . THR A 1 142 ? 17.983 14.725 -9.681 1.00 87.94 142 THR A C 1
ATOM 1127 O O . THR A 1 142 ? 16.988 14.822 -8.960 1.00 87.94 142 THR A O 1
ATOM 1130 N N . PRO A 1 143 ? 18.163 15.591 -10.707 1.00 90.50 143 PRO A N 1
ATOM 1131 C CA . PRO A 1 143 ? 17.215 16.675 -10.986 1.00 90.50 143 PRO A CA 1
ATOM 1132 C C . PRO A 1 143 ? 15.784 16.203 -11.288 1.00 90.50 143 PRO A C 1
ATOM 1134 O O . PRO A 1 143 ? 14.827 16.827 -10.826 1.00 90.50 143 PRO A O 1
ATOM 1137 N N . ILE A 1 144 ? 15.618 15.093 -12.017 1.00 90.06 144 ILE A N 1
ATOM 1138 C CA . ILE A 1 144 ? 14.291 14.527 -12.307 1.00 90.06 144 ILE A CA 1
ATOM 1139 C C . ILE A 1 144 ? 13.658 13.975 -11.028 1.00 90.06 144 ILE A C 1
ATOM 1141 O O . ILE A 1 144 ? 12.482 14.236 -10.760 1.00 90.06 144 ILE A O 1
ATOM 1145 N N . VAL A 1 145 ? 14.436 13.259 -10.212 1.00 91.44 145 VAL A N 1
ATOM 1146 C CA . VAL A 1 145 ? 13.972 12.736 -8.918 1.00 91.44 145 VAL A CA 1
ATOM 1147 C C . VAL A 1 145 ? 13.525 13.891 -8.017 1.00 91.44 145 VAL A C 1
ATOM 1149 O O . VAL A 1 145 ? 12.418 13.861 -7.481 1.00 91.44 145 VAL A O 1
ATOM 1152 N N . MET A 1 146 ? 14.321 14.962 -7.923 1.00 92.06 146 MET A N 1
ATOM 1153 C CA . MET A 1 146 ? 13.972 16.173 -7.173 1.00 92.06 146 MET A CA 1
ATOM 1154 C C . MET A 1 146 ? 12.667 16.800 -7.655 1.00 92.06 146 MET A C 1
ATOM 1156 O O . MET A 1 146 ? 11.811 17.131 -6.837 1.00 92.06 146 MET A O 1
ATOM 1160 N N . GLN A 1 147 ? 12.489 16.949 -8.969 1.00 91.94 147 GLN A N 1
ATOM 1161 C CA . GLN A 1 147 ? 11.271 17.526 -9.532 1.00 91.94 147 GLN A CA 1
ATOM 1162 C C . GLN A 1 147 ? 10.034 16.700 -9.158 1.00 91.94 147 GLN A C 1
ATOM 1164 O O . GLN A 1 147 ? 9.011 17.257 -8.750 1.00 91.94 147 GLN A O 1
ATOM 1169 N N . LYS A 1 148 ? 10.126 15.371 -9.254 1.00 92.12 148 LYS A N 1
ATOM 1170 C CA . LYS A 1 148 ? 9.029 14.470 -8.890 1.00 92.12 148 LYS A CA 1
ATOM 1171 C C . LYS A 1 148 ? 8.736 14.491 -7.390 1.00 92.12 148 LYS A C 1
ATOM 1173 O O . LYS A 1 148 ? 7.576 14.616 -7.010 1.00 92.12 148 LYS A O 1
ATOM 1178 N N . LEU A 1 149 ? 9.756 14.449 -6.535 1.00 93.38 149 LEU A N 1
ATOM 1179 C CA . LEU A 1 149 ? 9.578 14.543 -5.081 1.00 93.38 149 LEU A CA 1
ATOM 1180 C C . LEU A 1 149 ? 8.976 15.886 -4.656 1.00 93.38 149 LEU A C 1
ATOM 1182 O O . LEU A 1 149 ? 8.101 15.916 -3.791 1.00 93.38 149 LEU A O 1
ATOM 1186 N N . ALA A 1 150 ? 9.381 16.990 -5.292 1.00 92.62 150 ALA A N 1
ATOM 1187 C CA . ALA A 1 150 ? 8.776 18.301 -5.066 1.00 92.62 150 ALA A CA 1
ATOM 1188 C C . ALA A 1 150 ? 7.281 18.273 -5.402 1.00 92.62 150 ALA A C 1
ATOM 1190 O O . ALA A 1 150 ? 6.465 18.713 -4.594 1.00 92.62 150 ALA A O 1
ATOM 1191 N N . LYS A 1 151 ? 6.919 17.653 -6.532 1.00 92.44 151 LYS A N 1
ATOM 1192 C CA . LYS A 1 151 ? 5.522 17.472 -6.932 1.00 92.44 151 LYS A CA 1
ATOM 1193 C C . LYS A 1 151 ? 4.728 16.642 -5.925 1.00 92.44 151 LYS A C 1
ATOM 1195 O O . LYS A 1 151 ? 3.606 17.005 -5.600 1.00 92.44 151 LYS A O 1
ATOM 1200 N N . ILE A 1 152 ? 5.295 15.554 -5.405 1.00 94.06 152 ILE A N 1
ATOM 1201 C CA . ILE A 1 152 ? 4.641 14.710 -4.390 1.00 94.06 152 ILE A CA 1
ATOM 1202 C C . ILE A 1 152 ? 4.429 15.495 -3.091 1.00 94.06 152 ILE A C 1
ATOM 1204 O O . ILE A 1 152 ? 3.361 15.414 -2.481 1.00 94.06 152 ILE A O 1
ATOM 1208 N N . LYS A 1 153 ? 5.412 16.310 -2.694 1.00 92.69 153 LYS A N 1
ATOM 1209 C CA . LYS A 1 153 ? 5.339 17.149 -1.494 1.00 92.69 153 LYS A CA 1
ATOM 1210 C C . LYS A 1 153 ? 4.191 18.167 -1.548 1.00 92.69 153 LYS A C 1
ATOM 1212 O O . LYS A 1 153 ? 3.597 18.440 -0.508 1.00 92.69 153 LYS A O 1
ATOM 1217 N N . GLU A 1 154 ? 3.819 18.663 -2.732 1.00 94.81 154 GLU A N 1
ATOM 1218 C CA . GLU A 1 154 ? 2.663 19.564 -2.919 1.00 94.81 154 GLU A CA 1
ATOM 1219 C C . GLU A 1 154 ? 1.328 18.945 -2.457 1.00 94.81 154 GLU A C 1
ATOM 1221 O O . GLU A 1 154 ? 0.416 19.678 -2.082 1.00 94.81 154 GLU A O 1
ATOM 1226 N N . PHE A 1 155 ? 1.206 17.611 -2.420 1.00 95.56 155 PHE A N 1
ATOM 1227 C CA . PHE A 1 155 ? -0.008 16.919 -1.959 1.00 95.56 155 PHE A CA 1
ATOM 1228 C C . PHE A 1 155 ? -0.118 16.819 -0.428 1.00 95.56 155 PHE A C 1
ATOM 1230 O O . PHE A 1 155 ? -1.132 16.346 0.091 1.00 95.56 155 PHE A O 1
ATOM 1237 N N . GLY A 1 156 ? 0.899 17.257 0.323 1.00 93.50 156 GLY A N 1
ATOM 1238 C CA . GLY A 1 156 ? 0.823 17.366 1.781 1.00 93.50 156 GLY A CA 1
ATOM 1239 C C . GLY A 1 156 ? 0.750 16.024 2.515 1.00 93.50 156 GLY A C 1
ATOM 1240 O O . GLY A 1 156 ? 0.027 15.900 3.510 1.00 93.50 156 GLY A O 1
ATOM 1241 N N . PHE A 1 157 ? 1.450 14.995 2.027 1.00 94.19 157 PHE A N 1
ATOM 1242 C CA . PHE A 1 157 ? 1.726 13.799 2.832 1.00 94.19 157 PHE A CA 1
ATOM 1243 C C . PHE A 1 157 ? 2.489 14.198 4.102 1.00 94.19 157 PHE A C 1
ATOM 1245 O O . PHE A 1 157 ? 3.340 15.084 4.058 1.00 94.19 157 PHE A O 1
ATOM 1252 N N . ALA A 1 158 ? 2.164 13.568 5.232 1.00 91.94 158 ALA A N 1
ATOM 1253 C CA . ALA A 1 158 ? 2.837 13.842 6.501 1.00 91.94 158 ALA A CA 1
ATOM 1254 C C . ALA A 1 158 ? 4.281 13.328 6.480 1.00 91.94 158 ALA A C 1
ATOM 1256 O O . ALA A 1 158 ? 5.163 13.943 7.070 1.00 91.94 158 ALA A O 1
ATOM 1257 N N . GLN A 1 159 ? 4.513 12.218 5.776 1.00 92.06 159 GLN A N 1
ATOM 1258 C CA . GLN A 1 159 ? 5.830 11.624 5.597 1.00 92.06 159 GLN A CA 1
ATOM 1259 C C . GLN A 1 159 ? 6.078 11.314 4.120 1.00 92.06 159 GLN A C 1
ATOM 1261 O O . GLN A 1 159 ? 5.216 10.761 3.429 1.00 92.06 159 GLN A O 1
ATOM 1266 N N . LEU A 1 160 ? 7.276 11.659 3.656 1.00 92.69 160 LEU A N 1
ATOM 1267 C CA . LEU A 1 160 ? 7.790 11.330 2.333 1.00 92.69 160 LEU A CA 1
ATOM 1268 C C . LEU A 1 160 ? 9.092 10.550 2.507 1.00 92.69 160 LEU A C 1
ATOM 1270 O O . LEU A 1 160 ? 9.966 10.972 3.268 1.00 92.69 160 LEU A O 1
ATOM 1274 N N . GLY A 1 161 ? 9.230 9.435 1.798 1.00 91.25 161 GLY A N 1
ATOM 1275 C CA . GLY A 1 161 ? 10.445 8.632 1.831 1.00 91.25 161 GLY A CA 1
ATOM 1276 C C . GLY A 1 161 ? 10.862 8.110 0.464 1.00 91.25 161 GLY A C 1
ATOM 1277 O O . GLY A 1 161 ? 10.060 8.055 -0.468 1.00 91.25 161 GLY A O 1
ATOM 1278 N N . LEU A 1 162 ? 12.131 7.726 0.366 1.00 90.12 162 LEU A N 1
ATOM 1279 C CA . LEU A 1 162 ? 12.716 7.021 -0.766 1.00 90.12 162 LEU A CA 1
ATOM 1280 C C . LEU A 1 162 ? 13.089 5.608 -0.353 1.00 90.12 162 LEU A C 1
ATOM 1282 O O . LEU A 1 162 ? 13.703 5.412 0.691 1.00 90.12 162 LEU A O 1
ATOM 1286 N N . VAL A 1 163 ? 12.774 4.649 -1.209 1.00 88.62 163 VAL A N 1
ATOM 1287 C CA . VAL A 1 163 ? 13.214 3.263 -1.098 1.00 88.62 163 VAL A CA 1
ATOM 1288 C C . VAL A 1 163 ? 14.212 3.023 -2.222 1.00 88.62 163 VAL A C 1
ATOM 1290 O O . VAL A 1 163 ? 13.851 3.123 -3.392 1.00 88.62 163 VAL A O 1
ATOM 1293 N N . VAL A 1 164 ? 15.474 2.759 -1.888 1.00 84.62 164 VAL A N 1
ATOM 1294 C CA . VAL A 1 164 ? 16.539 2.574 -2.886 1.00 84.62 164 VAL A CA 1
ATOM 1295 C C . VAL A 1 164 ? 16.803 1.088 -3.110 1.00 84.62 164 VAL A C 1
ATOM 1297 O O . VAL A 1 164 ? 17.143 0.362 -2.168 1.00 84.62 164 VAL A O 1
ATOM 1300 N N . TYR A 1 165 ? 16.688 0.647 -4.367 1.00 79.19 165 TYR A N 1
ATOM 1301 C CA . TYR A 1 165 ? 16.896 -0.744 -4.775 1.00 79.19 165 TYR A CA 1
ATOM 1302 C C . TYR A 1 165 ? 17.791 -0.880 -6.031 1.00 79.19 165 TYR A C 1
ATOM 1304 O O . TYR A 1 165 ? 17.681 -0.074 -6.948 1.00 79.19 165 TYR A O 1
ATOM 1312 N N . PRO A 1 166 ? 18.657 -1.907 -6.146 1.00 73.94 166 PRO A N 1
ATOM 1313 C CA . PRO A 1 166 ? 19.146 -2.753 -5.059 1.00 73.94 166 PRO A CA 1
ATOM 1314 C C . PRO A 1 166 ? 19.915 -1.919 -4.029 1.00 73.94 166 PRO A C 1
ATOM 1316 O O . PRO A 1 166 ? 20.382 -0.831 -4.351 1.00 73.94 166 PRO A O 1
ATOM 1319 N N . ALA A 1 167 ? 20.045 -2.421 -2.797 1.00 69.00 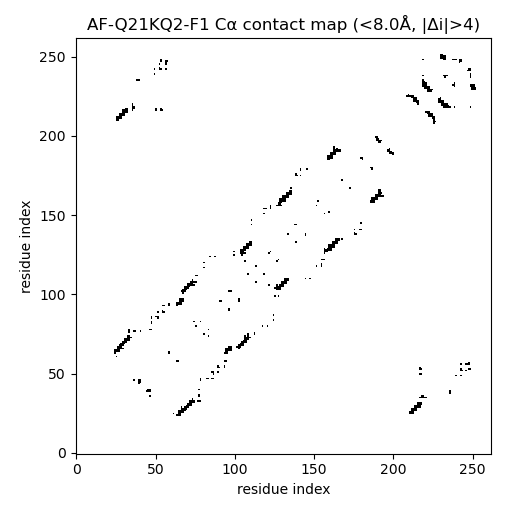167 ALA A N 1
ATOM 1320 C CA . ALA A 1 167 ? 20.779 -1.722 -1.745 1.00 69.00 167 ALA A CA 1
ATOM 1321 C C . ALA A 1 167 ? 22.258 -1.548 -2.164 1.00 69.00 167 ALA A C 1
ATOM 1323 O O . ALA A 1 167 ? 22.975 -2.546 -2.274 1.00 69.00 167 ALA A O 1
ATOM 1324 N N . PRO A 1 168 ? 22.721 -0.316 -2.440 1.00 66.94 168 PRO A N 1
ATOM 1325 C CA . PRO A 1 168 ? 24.103 -0.068 -2.846 1.00 66.94 168 PRO A CA 1
ATOM 1326 C C . PRO A 1 168 ? 25.068 -0.161 -1.656 1.00 66.94 168 PRO A C 1
ATOM 1328 O O . PRO A 1 168 ? 24.661 -0.200 -0.492 1.00 66.94 168 PRO A O 1
ATOM 1331 N N . ALA A 1 169 ? 26.372 -0.092 -1.936 1.00 68.88 169 ALA A N 1
ATOM 1332 C CA . ALA A 1 169 ? 27.350 0.199 -0.896 1.00 68.88 169 ALA A CA 1
ATOM 1333 C C . ALA A 1 169 ? 27.060 1.580 -0.265 1.00 68.88 169 ALA A C 1
ATOM 1335 O O . ALA A 1 169 ? 26.820 2.569 -0.962 1.00 68.88 169 ALA A O 1
ATOM 1336 N N . LEU A 1 170 ? 27.095 1.655 1.070 1.00 67.88 170 LEU A N 1
ATOM 1337 C CA . LEU A 1 170 ? 26.739 2.862 1.836 1.00 67.88 170 LEU A CA 1
ATOM 1338 C C . LEU A 1 170 ? 27.484 4.154 1.416 1.00 67.88 170 LEU A C 1
ATOM 1340 O O . LEU A 1 170 ? 26.850 5.214 1.424 1.00 67.88 170 LEU A O 1
ATOM 1344 N N . PRO A 1 171 ? 28.785 4.134 1.048 1.00 72.50 171 PRO A N 1
ATOM 1345 C CA . PRO A 1 171 ? 29.495 5.348 0.625 1.00 72.50 171 PRO A CA 1
ATOM 1346 C C . PRO A 1 171 ? 28.952 5.962 -0.674 1.00 72.50 171 PRO A C 1
ATOM 1348 O O . PRO A 1 171 ? 28.803 7.186 -0.766 1.00 72.50 171 PRO A O 1
ATOM 1351 N N . ASP A 1 172 ? 28.607 5.118 -1.646 1.00 74.44 172 ASP A N 1
ATOM 1352 C CA . ASP A 1 172 ? 28.104 5.545 -2.956 1.00 74.44 172 ASP A CA 1
ATOM 1353 C C . ASP A 1 172 ? 26.702 6.137 -2.815 1.00 74.44 172 ASP A C 1
ATOM 1355 O O . ASP A 1 172 ? 26.411 7.220 -3.326 1.00 74.44 172 ASP A O 1
ATOM 1359 N N . LEU A 1 173 ? 25.869 5.487 -1.998 1.00 79.75 173 LEU A N 1
ATOM 1360 C CA . LEU A 1 173 ? 24.550 5.986 -1.636 1.00 79.75 173 LEU A CA 1
ATOM 1361 C C . LEU A 1 173 ? 24.618 7.361 -0.986 1.00 79.75 173 LEU A C 1
ATOM 1363 O O . LEU A 1 173 ? 23.912 8.272 -1.406 1.00 79.75 173 LEU A O 1
ATOM 1367 N N . LYS A 1 174 ? 25.453 7.520 0.050 1.00 79.94 174 LYS A N 1
ATOM 1368 C CA . LYS A 1 174 ? 25.541 8.773 0.805 1.00 79.94 174 LYS A CA 1
ATOM 1369 C C . LYS A 1 174 ? 25.877 9.934 -0.124 1.00 79.94 174 LYS A C 1
ATOM 1371 O O . LYS A 1 174 ? 25.273 11.001 -0.017 1.00 79.94 174 LYS A O 1
ATOM 1376 N N . THR A 1 175 ? 26.805 9.714 -1.050 1.00 82.69 175 THR A N 1
ATOM 1377 C CA . THR A 1 175 ? 27.196 10.710 -2.050 1.00 82.69 175 THR A CA 1
ATOM 1378 C C . THR A 1 175 ? 26.029 11.039 -2.982 1.00 82.69 175 THR A C 1
ATOM 1380 O O . THR A 1 175 ? 25.712 12.215 -3.164 1.00 82.69 175 THR A O 1
ATOM 1383 N N . ALA A 1 176 ? 25.336 10.017 -3.489 1.00 82.31 176 ALA A N 1
ATOM 1384 C CA . ALA A 1 176 ? 24.222 10.165 -4.420 1.00 82.31 176 ALA A CA 1
ATOM 1385 C C . ALA A 1 176 ? 22.978 10.840 -3.803 1.00 82.31 176 ALA A C 1
ATOM 1387 O O . ALA A 1 176 ? 22.337 11.660 -4.455 1.00 82.31 176 ALA A O 1
ATOM 1388 N N . ILE A 1 177 ? 22.645 10.561 -2.536 1.00 86.12 177 ILE A N 1
ATOM 1389 C CA . ILE A 1 177 ? 21.433 11.092 -1.881 1.00 86.12 177 ILE A CA 1
ATOM 1390 C C . ILE A 1 177 ? 21.645 12.443 -1.186 1.00 86.12 177 ILE A C 1
ATOM 1392 O O . ILE A 1 177 ? 20.674 13.124 -0.858 1.00 86.12 177 ILE A O 1
ATOM 1396 N N . THR A 1 178 ? 22.895 12.854 -0.939 1.00 87.31 178 THR A N 1
ATOM 1397 C CA . THR A 1 178 ? 23.206 14.113 -0.232 1.00 87.31 178 THR A CA 1
ATOM 1398 C C . THR A 1 178 ? 22.498 15.336 -0.834 1.00 87.31 178 THR A C 1
ATOM 1400 O O . THR A 1 178 ? 21.974 16.144 -0.062 1.00 87.31 178 THR A O 1
ATOM 1403 N N . PRO A 1 179 ? 22.431 15.513 -2.169 1.00 87.62 179 PRO A N 1
ATOM 1404 C CA . PRO A 1 179 ? 21.678 16.615 -2.760 1.00 87.62 179 PRO A CA 1
ATOM 1405 C C . PRO A 1 179 ? 20.189 16.580 -2.385 1.00 87.62 179 PRO A C 1
ATOM 1407 O O . PRO A 1 179 ? 19.624 17.617 -2.047 1.00 87.62 179 PRO A O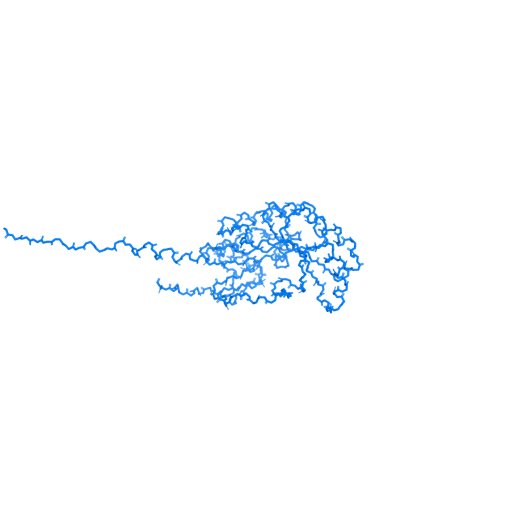 1
ATOM 1410 N N . LEU A 1 180 ? 19.570 15.395 -2.379 1.00 86.94 180 LEU A N 1
ATOM 1411 C CA . LEU A 1 180 ? 18.155 15.212 -2.043 1.00 86.94 180 LEU A CA 1
ATOM 1412 C C . LEU A 1 180 ? 17.877 15.583 -0.585 1.00 86.94 180 LEU A C 1
ATOM 1414 O O . LEU A 1 180 ? 16.950 16.342 -0.316 1.00 86.94 180 LEU A O 1
ATOM 1418 N N . LEU A 1 181 ? 18.722 15.131 0.344 1.00 86.69 181 LEU A N 1
ATOM 1419 C CA . LEU A 1 181 ? 18.582 15.440 1.772 1.00 86.69 181 LEU A CA 1
ATOM 1420 C C . LEU A 1 181 ? 18.745 16.936 2.079 1.00 86.69 181 LEU A C 1
ATOM 1422 O O . LEU A 1 181 ? 18.106 17.447 2.993 1.00 86.69 181 LEU A O 1
ATOM 1426 N N . LYS A 1 182 ? 19.569 17.659 1.306 1.00 87.56 182 LYS A N 1
ATOM 1427 C CA . LYS A 1 182 ? 19.710 19.120 1.439 1.00 87.56 182 LYS A CA 1
ATOM 1428 C C . LYS A 1 182 ? 18.465 19.878 0.976 1.00 87.56 182 LYS A C 1
ATOM 1430 O O . LYS A 1 182 ? 18.175 20.945 1.506 1.00 87.56 182 LYS A O 1
ATOM 1435 N N . THR A 1 183 ? 17.760 19.362 -0.029 1.00 87.56 183 THR A N 1
ATOM 1436 C CA . THR A 1 183 ? 16.561 20.002 -0.590 1.00 87.56 183 THR A CA 1
ATOM 1437 C C . THR A 1 183 ? 15.296 19.629 0.183 1.00 87.56 183 THR A C 1
ATOM 1439 O O . THR A 1 183 ? 14.406 20.461 0.373 1.00 87.56 183 THR A O 1
ATOM 1442 N N . PHE A 1 184 ? 15.204 18.384 0.645 1.00 84.50 184 PHE A N 1
ATOM 1443 C CA . PHE A 1 184 ? 14.036 17.840 1.322 1.00 84.50 184 PHE A CA 1
ATOM 1444 C C . PHE A 1 184 ? 14.343 17.574 2.794 1.00 84.50 184 PHE A C 1
ATOM 1446 O O . PHE A 1 184 ? 14.755 16.481 3.177 1.00 84.50 184 PHE A O 1
ATOM 1453 N N . ASN A 1 185 ? 14.068 18.573 3.634 1.00 74.38 185 ASN A N 1
ATOM 1454 C CA . ASN A 1 185 ? 14.017 18.369 5.080 1.00 74.38 185 ASN A CA 1
ATOM 1455 C C . ASN A 1 185 ? 13.003 17.250 5.389 1.00 74.38 185 ASN A C 1
ATOM 1457 O O . ASN A 1 185 ? 11.882 17.312 4.881 1.00 74.38 185 ASN A O 1
ATOM 1461 N N . GLN A 1 186 ? 13.395 16.274 6.220 1.00 78.56 186 GLN A N 1
ATOM 1462 C CA . GLN A 1 186 ? 12.577 15.118 6.646 1.00 78.56 186 GLN A CA 1
ATOM 1463 C C . GLN A 1 186 ? 12.302 14.057 5.564 1.00 78.56 186 GLN A C 1
ATOM 1465 O O . GLN A 1 186 ? 11.308 13.339 5.635 1.00 78.56 186 GLN A O 1
ATOM 1470 N N . LEU A 1 187 ? 13.175 13.932 4.562 1.00 83.88 187 LEU A N 1
ATOM 1471 C CA . LEU A 1 187 ? 13.129 12.792 3.648 1.00 83.88 187 LEU A CA 1
ATOM 1472 C C . LEU A 1 187 ? 13.686 11.536 4.336 1.00 83.88 187 LEU A C 1
ATOM 1474 O O . LEU A 1 187 ? 14.863 11.500 4.694 1.00 83.88 187 LEU A O 1
ATOM 1478 N N . HIS A 1 188 ? 12.851 10.512 4.498 1.00 85.00 188 HIS A N 1
ATOM 1479 C CA . HIS A 1 188 ? 13.275 9.215 5.033 1.00 85.00 188 HIS A CA 1
ATOM 1480 C C . HIS A 1 188 ? 13.885 8.356 3.920 1.00 85.00 188 HIS A C 1
ATOM 1482 O O . HIS A 1 188 ? 13.344 8.313 2.817 1.00 85.00 188 HIS A O 1
ATOM 1488 N N . ILE A 1 189 ? 15.003 7.678 4.184 1.00 83.50 189 ILE A N 1
ATOM 1489 C CA . ILE A 1 189 ? 15.685 6.830 3.197 1.00 83.50 189 ILE A CA 1
ATOM 1490 C C . ILE A 1 189 ? 15.688 5.395 3.706 1.00 83.50 189 ILE A C 1
ATOM 1492 O O . ILE A 1 189 ? 16.220 5.118 4.775 1.00 83.50 189 ILE A O 1
ATOM 1496 N N . PHE A 1 190 ? 15.128 4.497 2.907 1.00 82.06 190 PHE A N 1
ATOM 1497 C CA . PHE A 1 190 ? 15.045 3.068 3.161 1.00 82.06 190 PHE A CA 1
ATOM 1498 C C . PHE A 1 190 ? 15.886 2.318 2.127 1.00 82.06 190 PHE A C 1
ATOM 1500 O O . PHE A 1 190 ? 15.944 2.713 0.959 1.00 82.06 190 PHE A O 1
ATOM 1507 N N . LEU A 1 191 ? 16.538 1.234 2.546 1.00 77.56 191 LEU A N 1
ATOM 1508 C CA . LEU A 1 191 ? 17.386 0.412 1.680 1.00 77.56 191 LEU A CA 1
ATOM 1509 C C . LEU A 1 191 ? 16.795 -0.976 1.494 1.00 77.56 191 LEU A C 1
ATOM 1511 O O . LEU A 1 191 ? 16.488 -1.651 2.472 1.00 77.56 191 LEU A O 1
ATOM 1515 N N . GLY A 1 192 ? 16.717 -1.421 0.240 1.00 68.81 192 GLY A N 1
ATOM 1516 C CA . GLY A 1 192 ? 16.206 -2.742 -0.106 1.00 68.81 192 GLY A CA 1
ATOM 1517 C C . GLY A 1 192 ? 14.686 -2.788 -0.244 1.00 68.81 192 GLY A C 1
ATOM 1518 O O . GLY A 1 192 ? 14.031 -1.769 -0.434 1.00 68.81 192 GLY A O 1
ATOM 1519 N N . HIS A 1 193 ? 14.136 -4.001 -0.197 1.00 56.72 193 HIS A N 1
ATOM 1520 C CA . HIS A 1 193 ? 12.692 -4.219 -0.287 1.00 56.72 193 HIS A CA 1
ATOM 1521 C C . HIS A 1 193 ? 12.035 -3.907 1.057 1.00 56.72 193 HIS A C 1
ATOM 1523 O O . HIS A 1 193 ? 12.363 -4.515 2.078 1.00 56.72 193 HIS A O 1
ATOM 1529 N N . THR A 1 194 ? 11.074 -2.985 1.055 1.00 52.75 194 THR A N 1
ATOM 1530 C CA . THR A 1 194 ? 10.321 -2.568 2.250 1.00 52.75 194 THR A CA 1
ATOM 1531 C C . THR A 1 194 ? 9.311 -3.603 2.734 1.00 52.75 194 THR A C 1
ATOM 1533 O O . THR A 1 194 ? 8.569 -3.318 3.668 1.00 52.75 194 THR A O 1
ATOM 1536 N N . SER A 1 195 ? 9.281 -4.811 2.162 1.00 40.66 195 SER A N 1
ATOM 1537 C CA . SER A 1 195 ? 8.337 -5.831 2.610 1.00 40.66 195 SER A CA 1
ATOM 1538 C C . SER A 1 195 ? 8.598 -6.287 4.047 1.00 40.66 195 SER A C 1
ATOM 1540 O O . SER A 1 195 ? 7.620 -6.524 4.735 1.00 40.66 195 SER A O 1
ATOM 1542 N N . HIS A 1 196 ? 9.849 -6.322 4.538 1.00 38.75 196 HIS A N 1
ATOM 1543 C CA . HIS A 1 196 ? 10.147 -6.621 5.957 1.00 38.75 196 HIS A CA 1
ATOM 1544 C C . HIS A 1 196 ? 11.505 -6.108 6.495 1.00 38.75 196 HIS A C 1
ATOM 1546 O O . HIS A 1 196 ? 11.808 -6.349 7.656 1.00 38.75 196 HIS A O 1
ATOM 1552 N N . ASN A 1 197 ? 12.333 -5.404 5.709 1.00 33.41 197 ASN A N 1
ATOM 1553 C CA . ASN A 1 197 ? 13.688 -5.004 6.130 1.00 33.41 197 ASN A CA 1
ATOM 1554 C C . ASN A 1 197 ? 13.987 -3.531 5.823 1.00 33.41 197 ASN A C 1
ATOM 1556 O O .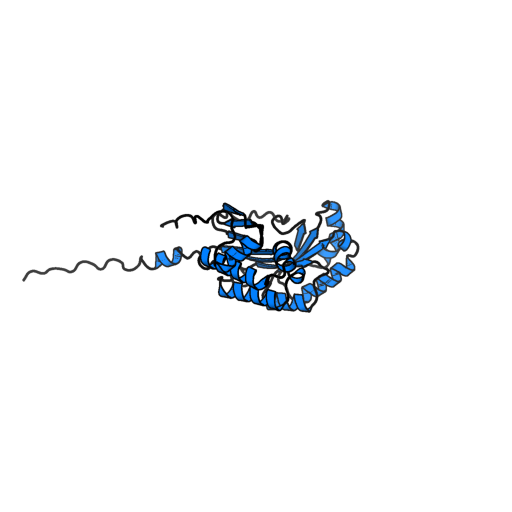 ASN A 1 197 ? 14.925 -3.208 5.094 1.00 33.41 197 ASN A O 1
ATOM 1560 N N . ALA A 1 198 ? 13.204 -2.619 6.393 1.00 33.41 198 ALA A N 1
ATOM 1561 C CA . ALA A 1 198 ? 13.648 -1.239 6.502 1.00 33.41 198 ALA A CA 1
ATOM 1562 C C . ALA A 1 198 ? 14.811 -1.184 7.508 1.00 33.41 198 ALA A C 1
ATOM 1564 O O . ALA A 1 198 ? 14.600 -1.235 8.715 1.00 33.41 198 ALA A O 1
ATOM 1565 N N . LEU A 1 199 ? 16.049 -1.084 7.013 1.00 31.80 199 LEU A N 1
ATOM 1566 C CA . LEU A 1 199 ? 17.156 -0.525 7.792 1.00 31.80 199 LEU A CA 1
ATOM 1567 C C . LEU A 1 199 ? 16.824 0.946 8.059 1.00 31.80 199 LEU A C 1
ATOM 1569 O O . LEU A 1 199 ? 17.250 1.832 7.320 1.00 31.80 199 LEU A O 1
ATOM 1573 N N . ASP A 1 200 ? 16.014 1.191 9.082 1.00 35.88 200 ASP A N 1
ATOM 1574 C CA . ASP A 1 200 ? 15.875 2.514 9.658 1.00 35.88 200 ASP A CA 1
ATOM 1575 C C . ASP A 1 200 ? 17.191 2.804 10.386 1.00 35.88 200 ASP A C 1
ATOM 1577 O O . ASP A 1 200 ? 17.590 2.097 11.312 1.00 35.88 200 ASP A O 1
ATOM 1581 N N . THR A 1 201 ? 17.930 3.826 9.961 1.00 32.78 201 THR A N 1
ATOM 1582 C CA . THR A 1 201 ? 19.136 4.268 10.686 1.00 32.78 201 THR A CA 1
ATOM 1583 C C . THR A 1 201 ? 18.818 4.960 12.020 1.00 3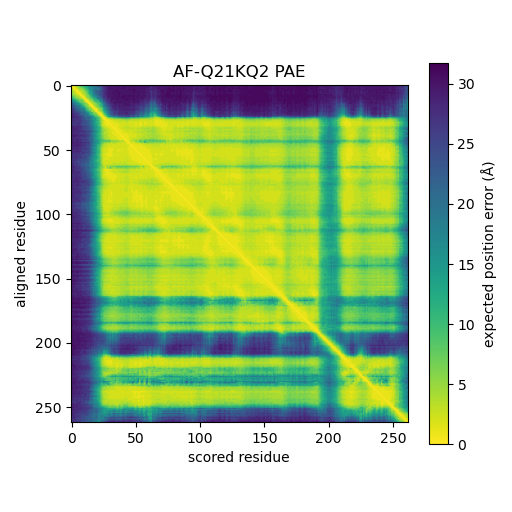2.78 201 THR A C 1
ATOM 1585 O O . THR A 1 201 ? 19.696 5.589 12.603 1.00 32.78 201 THR A O 1
ATOM 1588 N N . ASN A 1 202 ? 17.601 4.786 12.539 1.00 29.75 202 ASN A N 1
ATOM 1589 C CA . ASN A 1 202 ? 17.262 4.904 13.949 1.00 29.75 202 ASN A CA 1
ATOM 1590 C C . ASN A 1 202 ? 16.784 3.527 14.435 1.00 29.75 202 ASN A C 1
ATOM 1592 O O . ASN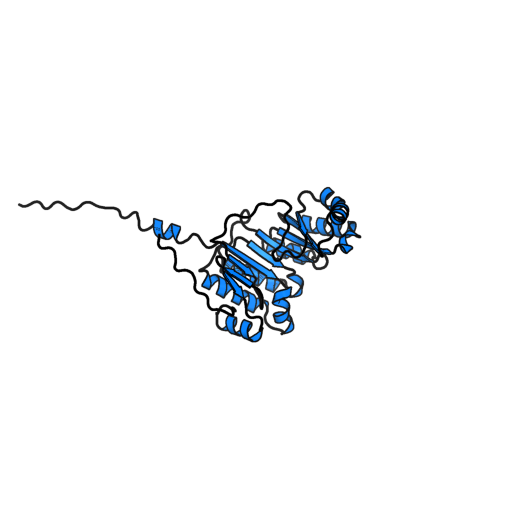 A 1 202 ? 15.622 3.174 14.274 1.00 29.75 202 ASN A O 1
ATOM 1596 N N . PHE A 1 203 ? 17.699 2.742 15.005 1.00 28.89 203 PHE A N 1
ATOM 1597 C CA . PHE A 1 203 ? 17.366 1.521 15.739 1.00 28.89 203 PHE A CA 1
ATOM 1598 C C . PHE A 1 203 ? 16.535 1.886 16.981 1.00 28.89 203 PHE A C 1
ATOM 1600 O O . PHE A 1 203 ? 17.082 2.074 18.066 1.00 28.89 203 PHE A O 1
ATOM 1607 N N . GLU A 1 204 ? 15.218 1.960 16.835 1.00 24.08 204 GLU A N 1
ATOM 1608 C CA . GLU A 1 204 ? 14.308 1.552 17.898 1.00 24.08 204 GLU A CA 1
ATOM 1609 C C . GLU A 1 204 ? 13.794 0.170 17.502 1.00 24.08 204 GLU A C 1
ATOM 1611 O O . GLU A 1 204 ? 13.025 0.017 16.558 1.00 24.08 204 GLU A O 1
ATOM 1616 N N . LEU A 1 205 ? 14.304 -0.864 18.181 1.00 27.20 205 LEU A N 1
ATOM 1617 C CA . LEU A 1 205 ? 13.612 -2.145 18.228 1.00 27.20 205 LEU A CA 1
ATOM 1618 C C . LEU A 1 205 ? 12.208 -1.851 18.760 1.00 27.20 205 LEU A C 1
ATOM 1620 O O . LEU A 1 205 ? 12.074 -1.436 19.914 1.00 27.20 205 LEU A O 1
ATOM 1624 N N . GLU A 1 206 ? 11.195 -2.015 17.911 1.00 34.81 206 GLU A N 1
ATOM 1625 C CA . GLU A 1 206 ? 9.810 -1.905 18.347 1.00 34.81 206 GLU A CA 1
ATOM 1626 C C . GLU A 1 206 ? 9.516 -2.916 19.471 1.00 34.81 206 GLU A C 1
ATOM 1628 O O . GLU A 1 206 ? 10.145 -3.979 19.557 1.00 34.81 206 GLU A O 1
ATOM 1633 N N . PRO A 1 207 ? 8.634 -2.530 20.405 1.00 33.69 207 PRO A N 1
ATOM 1634 C CA . PRO A 1 207 ? 8.527 -3.139 21.721 1.00 33.69 207 PRO A CA 1
ATOM 1635 C C . PRO A 1 207 ? 7.911 -4.535 21.646 1.00 33.69 207 PRO A C 1
ATOM 1637 O O . PRO A 1 207 ? 6.787 -4.657 21.196 1.00 33.69 207 PRO A O 1
ATOM 1640 N N . ASP A 1 208 ? 8.618 -5.546 22.154 1.00 40.62 208 ASP A N 1
ATOM 1641 C CA . ASP A 1 208 ? 8.109 -6.816 22.717 1.00 40.62 208 ASP A CA 1
ATOM 1642 C C . ASP A 1 208 ? 6.650 -7.186 22.317 1.00 40.62 208 ASP A C 1
ATOM 1644 O O . ASP A 1 208 ? 5.703 -7.061 23.098 1.00 40.62 208 ASP A O 1
ATOM 1648 N N . GLU A 1 209 ? 6.432 -7.565 21.050 1.00 47.47 209 GLU A N 1
ATOM 1649 C CA . GLU A 1 209 ? 5.088 -7.671 20.463 1.00 47.47 209 GLU A CA 1
ATOM 1650 C C . GLU A 1 209 ? 4.475 -9.080 20.574 1.00 47.47 209 GLU A C 1
ATOM 1652 O O . GLU A 1 209 ? 4.159 -9.724 19.575 1.00 47.47 209 GLU A O 1
ATOM 1657 N N . ASP A 1 210 ? 4.167 -9.540 21.786 1.00 51.91 210 ASP A N 1
ATOM 1658 C CA . ASP A 1 210 ? 3.316 -10.734 21.967 1.00 51.91 210 ASP A CA 1
ATOM 1659 C C . ASP A 1 210 ? 1.849 -10.506 21.510 1.00 51.91 210 ASP A C 1
ATOM 1661 O O . ASP A 1 210 ? 1.018 -11.414 21.568 1.00 51.91 210 ASP A O 1
ATOM 1665 N N . SER A 1 211 ? 1.493 -9.300 21.040 1.00 59.22 211 SER A N 1
ATOM 1666 C CA . SER A 1 211 ? 0.105 -8.905 20.733 1.00 59.22 211 SER A CA 1
ATOM 1667 C C . SER A 1 211 ? -0.149 -8.315 19.336 1.00 59.22 211 SER A C 1
ATOM 1669 O O . SER A 1 211 ? -1.311 -8.043 19.006 1.00 59.22 211 SER A O 1
ATOM 1671 N N . HIS A 1 212 ? 0.884 -8.155 18.503 1.00 72.44 212 HIS A N 1
ATOM 1672 C CA . HIS A 1 212 ? 0.747 -7.593 17.157 1.00 72.44 212 HIS A CA 1
ATOM 1673 C C . HIS A 1 212 ? 0.472 -8.669 16.109 1.00 72.44 212 HIS A C 1
ATOM 1675 O O . HIS A 1 212 ? 1.007 -9.780 16.153 1.00 72.44 212 HIS A O 1
ATOM 1681 N N . ILE A 1 213 ? -0.371 -8.333 15.133 1.00 83.62 213 ILE A N 1
ATOM 1682 C CA . ILE A 1 213 ? -0.666 -9.193 13.988 1.00 83.62 213 ILE A CA 1
ATOM 1683 C C . ILE A 1 213 ? -0.275 -8.470 12.703 1.00 83.62 213 ILE A C 1
ATOM 1685 O O . ILE A 1 213 ? -0.731 -7.359 12.449 1.00 83.62 213 ILE A O 1
ATOM 1689 N N . SER A 1 214 ? 0.500 -9.137 11.851 1.00 87.31 214 SER A N 1
ATOM 1690 C CA . SER A 1 214 ? 0.853 -8.643 10.520 1.00 87.31 214 SER A CA 1
ATOM 1691 C C . SER A 1 214 ? 0.263 -9.546 9.440 1.00 87.31 214 SER A C 1
ATOM 1693 O O . SER A 1 214 ? 0.487 -10.758 9.410 1.00 87.31 214 SER A O 1
ATOM 1695 N N . ILE A 1 215 ? -0.531 -8.960 8.546 1.00 88.81 215 ILE A N 1
ATOM 1696 C CA . ILE A 1 215 ? -1.252 -9.673 7.492 1.00 88.81 215 ILE A CA 1
ATOM 1697 C C . ILE A 1 215 ? -0.819 -9.125 6.138 1.00 88.81 215 ILE A C 1
ATOM 1699 O O . ILE A 1 215 ? -1.286 -8.071 5.704 1.00 88.81 215 ILE A O 1
ATOM 1703 N N . ASN A 1 216 ? -0.008 -9.888 5.410 1.00 89.88 216 ASN A N 1
ATOM 1704 C CA . ASN A 1 216 ? 0.155 -9.662 3.977 1.00 89.88 216 ASN A CA 1
ATOM 1705 C C . ASN A 1 216 ? -1.057 -10.256 3.257 1.00 89.88 216 ASN A C 1
ATOM 1707 O O . ASN A 1 216 ? -1.424 -11.388 3.542 1.00 89.88 216 ASN A O 1
ATOM 1711 N N . VAL A 1 217 ? -1.710 -9.539 2.350 1.00 91.69 217 VAL A N 1
ATOM 1712 C CA . VAL A 1 217 ? -2.922 -9.975 1.630 1.00 91.69 217 VAL A CA 1
ATOM 1713 C C . VAL A 1 217 ? -2.551 -10.379 0.205 1.00 91.69 217 VAL A C 1
ATOM 1715 O O . VAL A 1 217 ? -1.770 -9.693 -0.453 1.00 91.69 217 VAL A O 1
ATOM 1718 N N . GLY A 1 218 ? -3.131 -11.475 -0.279 1.00 91.94 218 GLY A N 1
ATOM 1719 C CA . GLY A 1 218 ? -2.848 -12.047 -1.591 1.00 91.94 218 GLY A CA 1
ATOM 1720 C C . GLY A 1 218 ? -2.454 -13.528 -1.534 1.00 91.94 218 GLY A C 1
ATOM 1721 O O . GLY A 1 218 ? -2.283 -14.106 -0.458 1.00 91.94 218 GLY A O 1
ATOM 1722 N N . PRO A 1 219 ? -2.341 -14.184 -2.696 1.00 88.00 219 PRO A N 1
ATOM 1723 C CA . PRO A 1 219 ? -1.902 -15.569 -2.784 1.00 88.00 219 PRO A CA 1
ATOM 1724 C C . PRO A 1 219 ? -0.401 -15.706 -2.497 1.00 88.00 219 PRO A C 1
ATOM 1726 O O . PRO A 1 219 ? 0.408 -14.872 -2.898 1.00 88.00 219 PRO A O 1
ATOM 1729 N N . GLY A 1 220 ? -0.033 -16.803 -1.832 1.00 83.06 220 GLY A N 1
ATOM 1730 C CA . GLY A 1 220 ? 1.363 -17.178 -1.582 1.00 83.06 220 GLY A CA 1
ATOM 1731 C C . GLY A 1 220 ? 2.161 -16.261 -0.650 1.00 83.06 220 GLY A C 1
ATOM 1732 O O . GLY A 1 220 ? 3.377 -16.387 -0.591 1.00 83.06 220 GLY A O 1
ATOM 1733 N N . VAL A 1 221 ? 1.500 -15.353 0.070 1.00 83.19 221 VAL A N 1
ATOM 1734 C CA . VAL A 1 221 ? 2.148 -14.501 1.079 1.00 83.19 221 VAL A CA 1
ATOM 1735 C C . VAL A 1 221 ? 1.961 -15.047 2.479 1.00 83.19 221 VAL A C 1
ATOM 1737 O O . VAL A 1 221 ? 1.000 -15.761 2.767 1.00 83.19 221 VAL A O 1
ATOM 1740 N N . ASP A 1 222 ? 2.848 -14.652 3.374 1.00 80.56 222 ASP A N 1
ATOM 1741 C CA . ASP A 1 222 ? 2.785 -15.082 4.759 1.00 80.56 222 ASP A CA 1
ATOM 1742 C C . ASP A 1 222 ? 1.945 -14.134 5.614 1.00 80.56 222 ASP A C 1
ATOM 1744 O O . ASP A 1 222 ? 1.914 -12.922 5.396 1.00 80.56 222 ASP A O 1
ATOM 1748 N N . ALA A 1 223 ? 1.276 -14.685 6.622 1.00 76.19 223 ALA A N 1
ATOM 1749 C CA . ALA A 1 223 ? 0.698 -13.918 7.718 1.00 76.19 223 ALA A CA 1
ATOM 1750 C C . ALA A 1 223 ? 1.388 -14.298 9.032 1.00 76.19 223 ALA A C 1
ATOM 1752 O O . ALA A 1 223 ? 1.699 -15.467 9.262 1.00 76.19 223 ALA A O 1
ATOM 1753 N N . PHE A 1 224 ? 1.596 -13.312 9.896 1.00 78.50 224 PHE A N 1
ATOM 1754 C CA . PHE A 1 224 ? 2.193 -13.473 11.215 1.00 78.50 224 PHE A CA 1
ATOM 1755 C C . PHE A 1 224 ? 1.141 -13.121 12.264 1.00 78.50 224 PHE A C 1
ATOM 1757 O O . PHE A 1 224 ? 0.668 -11.987 12.329 1.00 78.50 224 PHE A O 1
ATOM 1764 N N . VAL A 1 225 ? 0.738 -14.107 13.061 1.00 75.94 225 VAL A N 1
ATOM 1765 C CA . VAL A 1 225 ? -0.320 -13.972 14.070 1.00 75.94 225 VAL A CA 1
ATOM 1766 C C . VAL A 1 225 ? 0.250 -14.425 15.410 1.00 75.94 225 VAL A C 1
ATOM 1768 O O . VAL A 1 225 ? 0.514 -15.612 15.559 1.00 75.94 225 VAL A O 1
ATOM 1771 N N . TYR A 1 226 ? 0.452 -13.512 16.369 1.00 69.25 226 TYR A N 1
ATOM 1772 C CA . TYR A 1 226 ? 0.993 -13.829 17.706 1.00 69.25 226 TYR A CA 1
ATOM 1773 C C . TYR A 1 226 ? 2.265 -14.699 17.656 1.00 69.25 22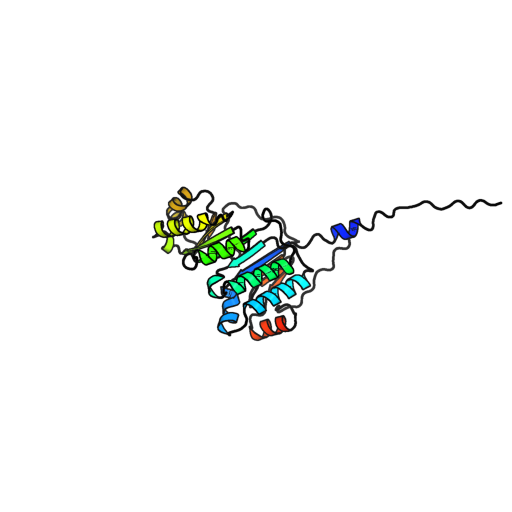6 TYR A C 1
ATOM 1775 O O . TYR A 1 226 ? 2.322 -15.776 18.249 1.00 69.25 226 TYR A O 1
ATOM 1783 N N . SER A 1 227 ? 3.261 -14.273 16.872 1.00 65.56 227 SER A N 1
ATOM 1784 C CA . SER A 1 227 ? 4.517 -15.009 16.618 1.00 65.56 227 SER A CA 1
ATOM 1785 C C . SER A 1 227 ? 4.387 -16.326 15.837 1.00 65.56 227 SER A C 1
ATOM 1787 O O . SER A 1 227 ? 5.394 -16.971 15.539 1.00 65.56 227 SER A O 1
ATOM 1789 N N . GLU A 1 228 ? 3.182 -16.725 15.425 1.00 68.19 228 GLU A N 1
ATOM 1790 C CA . GLU A 1 228 ? 2.985 -17.882 14.557 1.00 68.19 228 GLU A CA 1
ATOM 1791 C C . GLU A 1 228 ? 3.014 -17.481 13.084 1.00 68.19 228 GLU A C 1
ATOM 1793 O O . GLU A 1 228 ? 2.248 -16.632 12.616 1.00 68.19 228 GLU A O 1
ATOM 1798 N N . HIS A 1 229 ? 3.874 -18.161 12.332 1.00 68.81 229 HIS A N 1
ATOM 1799 C CA . HIS A 1 229 ? 3.982 -18.002 10.891 1.00 68.81 229 HIS A CA 1
ATOM 1800 C C . HIS A 1 229 ? 2.942 -18.855 10.164 1.00 68.81 229 HIS A C 1
ATOM 1802 O O . HIS A 1 229 ? 2.798 -20.056 10.418 1.00 68.81 229 HIS A O 1
ATOM 1808 N N . ARG A 1 230 ? 2.185 -18.228 9.264 1.00 73.69 230 ARG A N 1
ATOM 1809 C CA . ARG A 1 230 ? 1.074 -18.848 8.541 1.00 73.69 230 ARG A CA 1
ATOM 1810 C C . ARG A 1 230 ? 1.272 -18.690 7.039 1.00 73.69 230 ARG A C 1
ATOM 1812 O O . ARG A 1 230 ? 1.141 -17.597 6.495 1.00 73.69 230 ARG A O 1
ATOM 1819 N N . TYR A 1 231 ? 1.496 -19.817 6.372 1.00 71.38 231 TYR A N 1
ATOM 1820 C CA . TYR A 1 231 ? 1.678 -19.880 4.924 1.00 71.38 231 TYR A CA 1
ATOM 1821 C C . TYR A 1 231 ? 0.337 -19.881 4.190 1.00 71.38 231 TYR A C 1
ATOM 1823 O O . TYR A 1 231 ? -0.483 -20.801 4.375 1.00 71.38 231 TYR A O 1
ATOM 1831 N N . LYS A 1 232 ? 0.124 -18.901 3.306 1.00 76.19 232 LYS A N 1
ATOM 1832 C CA . LYS A 1 232 ? -1.056 -18.880 2.434 1.00 76.19 232 LYS A CA 1
ATOM 1833 C C . LYS A 1 232 ? -0.916 -19.789 1.225 1.00 76.19 232 LYS A C 1
ATOM 1835 O O . LYS A 1 232 ? 0.170 -20.156 0.768 1.00 76.19 232 LYS A O 1
ATOM 1840 N N . LEU A 1 233 ? -2.075 -20.159 0.694 1.00 77.19 233 LEU A N 1
ATOM 1841 C CA . LEU A 1 233 ? -2.197 -20.977 -0.500 1.00 77.19 233 LEU A CA 1
ATOM 1842 C C . LEU A 1 233 ? -1.574 -20.243 -1.693 1.00 77.19 233 LEU A C 1
ATOM 1844 O O . LEU A 1 233 ? -2.004 -19.157 -2.071 1.00 77.19 233 LEU A O 1
ATOM 1848 N N . HIS A 1 234 ? -0.558 -20.866 -2.288 1.00 82.75 234 HIS A N 1
ATOM 1849 C CA . HIS A 1 234 ? 0.088 -20.389 -3.512 1.00 82.75 234 HIS A CA 1
ATOM 1850 C C . HIS A 1 234 ? -0.727 -20.743 -4.765 1.00 82.75 234 HIS A C 1
ATOM 1852 O O . HIS A 1 234 ? -0.660 -20.060 -5.784 1.00 82.75 234 HIS A O 1
ATOM 1858 N N . ASN A 1 235 ? -1.510 -21.825 -4.703 1.00 89.00 235 ASN A N 1
ATOM 1859 C CA . ASN A 1 235 ? -2.387 -22.227 -5.795 1.00 89.00 235 ASN A CA 1
ATOM 1860 C C . ASN A 1 235 ? -3.594 -21.279 -5.874 1.00 89.00 235 ASN A C 1
ATOM 1862 O O . ASN A 1 235 ? -4.428 -21.258 -4.969 1.00 89.00 235 ASN A O 1
ATOM 1866 N N . ILE A 1 236 ? -3.696 -20.539 -6.980 1.00 91.88 236 ILE A N 1
ATOM 1867 C CA . ILE A 1 236 ? -4.719 -19.505 -7.188 1.00 91.88 236 ILE A CA 1
ATOM 1868 C C . ILE A 1 236 ? -6.143 -20.057 -7.143 1.00 91.88 236 ILE A C 1
ATOM 1870 O O . ILE A 1 236 ? -7.025 -19.426 -6.560 1.00 91.88 236 ILE A O 1
ATOM 1874 N N . SER A 1 237 ? -6.380 -21.246 -7.699 1.00 91.75 237 SER A N 1
ATOM 1875 C CA . SER A 1 237 ? -7.704 -21.869 -7.678 1.00 91.75 237 SER A CA 1
ATOM 1876 C C . SER A 1 237 ? -8.129 -22.225 -6.253 1.00 91.75 237 SER A C 1
ATOM 1878 O O . SER A 1 237 ? -9.250 -21.912 -5.859 1.00 91.75 237 SER A O 1
ATOM 1880 N N . LEU A 1 238 ? -7.228 -22.810 -5.455 1.00 90.88 238 LEU A N 1
ATOM 1881 C CA . LEU A 1 238 ? -7.502 -23.141 -4.051 1.00 90.88 238 LEU A CA 1
ATOM 1882 C C . LEU A 1 238 ? -7.657 -21.886 -3.184 1.00 90.88 238 LEU A C 1
ATOM 1884 O O . LEU A 1 238 ? -8.567 -21.826 -2.360 1.00 90.88 238 LEU A O 1
ATOM 1888 N N . TYR A 1 239 ? -6.809 -20.876 -3.395 1.00 93.19 239 TYR A N 1
ATOM 1889 C CA . TYR A 1 239 ? -6.909 -19.569 -2.743 1.00 93.19 239 TYR A CA 1
ATOM 1890 C C . TYR A 1 239 ? -8.282 -18.934 -3.009 1.00 93.19 239 TYR A C 1
ATOM 1892 O O . TYR A 1 239 ? -9.014 -18.596 -2.079 1.00 93.19 239 TYR A O 1
ATOM 1900 N N . THR A 1 240 ? -8.682 -18.871 -4.280 1.00 93.12 240 THR A N 1
ATOM 1901 C CA . THR A 1 240 ? -9.969 -18.311 -4.708 1.00 93.12 240 THR A CA 1
ATOM 1902 C C . THR A 1 240 ? -11.138 -19.095 -4.118 1.00 93.12 240 THR A C 1
ATOM 1904 O O . THR A 1 240 ? -12.058 -18.511 -3.549 1.00 93.12 240 THR A O 1
ATOM 1907 N N . GLN A 1 241 ? -11.095 -20.427 -4.189 1.00 94.00 241 GLN A N 1
ATOM 1908 C CA . GLN A 1 241 ? -12.144 -21.284 -3.642 1.00 94.00 241 GLN A CA 1
ATOM 1909 C C . GLN A 1 241 ? -12.280 -21.138 -2.120 1.00 94.00 241 GLN A C 1
ATOM 1911 O O . GLN A 1 241 ? -13.400 -21.160 -1.610 1.00 94.00 241 GLN A O 1
ATOM 1916 N N . ALA A 1 242 ? -11.179 -20.983 -1.381 1.00 92.62 242 ALA A N 1
ATOM 1917 C CA . ALA A 1 242 ? -11.227 -20.744 0.059 1.00 92.62 242 ALA A CA 1
ATOM 1918 C C . ALA A 1 242 ? -11.978 -19.441 0.378 1.00 92.62 242 ALA A C 1
ATOM 1920 O O . ALA A 1 242 ? -12.917 -19.457 1.175 1.00 92.62 242 ALA A O 1
ATOM 1921 N N . LEU A 1 243 ? -11.640 -18.352 -0.317 1.00 94.38 243 LEU A N 1
ATOM 1922 C CA . LEU A 1 243 ? -12.267 -17.043 -0.121 1.00 94.38 243 LEU A CA 1
ATOM 1923 C C . LEU A 1 243 ? -13.748 -17.023 -0.505 1.00 94.38 243 LEU A C 1
ATOM 1925 O O . LEU A 1 243 ? -14.564 -16.474 0.234 1.00 94.38 243 LEU A O 1
ATOM 1929 N N . LEU A 1 244 ? -14.118 -17.670 -1.614 1.00 94.00 244 LEU A N 1
ATOM 1930 C CA . LEU A 1 244 ? -15.521 -17.818 -2.020 1.00 94.00 244 LEU A CA 1
ATOM 1931 C C . LEU A 1 244 ? -16.346 -18.619 -1.003 1.00 94.00 244 LEU A C 1
ATOM 1933 O O . LEU A 1 244 ? -17.547 -18.403 -0.882 1.00 94.00 244 LEU A O 1
ATOM 1937 N N . ASN A 1 245 ? -15.700 -19.506 -0.244 1.00 93.38 245 ASN A N 1
ATOM 1938 C CA . ASN A 1 245 ? -16.314 -20.264 0.844 1.00 93.38 245 ASN A CA 1
ATOM 1939 C C . ASN A 1 245 ? -16.198 -19.571 2.214 1.00 93.38 245 ASN A C 1
ATOM 1941 O O . ASN A 1 245 ? -16.447 -20.218 3.231 1.00 93.38 245 ASN A O 1
ATOM 1945 N N . HIS A 1 246 ? -15.805 -18.292 2.260 1.00 92.25 246 HIS A N 1
ATOM 1946 C CA . HIS A 1 246 ? -15.600 -17.522 3.493 1.00 92.25 246 HIS A CA 1
ATOM 1947 C C . HIS A 1 246 ? -14.587 -18.154 4.465 1.00 92.25 246 HIS A C 1
ATOM 1949 O O . HIS A 1 246 ? -14.737 -18.073 5.685 1.00 92.25 246 HIS A O 1
ATOM 1955 N N . LYS A 1 247 ? -13.548 -18.804 3.931 1.00 90.44 247 LYS A N 1
ATOM 1956 C CA . LYS A 1 247 ? -12.467 -19.426 4.707 1.00 90.44 247 LYS A CA 1
ATOM 1957 C C . LYS A 1 247 ? -11.150 -18.705 4.481 1.00 90.44 247 LYS A C 1
ATOM 1959 O O . LYS A 1 247 ? -10.910 -18.146 3.412 1.00 90.44 247 LYS A O 1
ATOM 1964 N N . LEU A 1 248 ? -10.278 -18.757 5.488 1.00 88.19 248 LEU A N 1
ATOM 1965 C CA . LEU A 1 248 ? -8.929 -18.217 5.358 1.00 88.19 248 LEU A CA 1
ATOM 1966 C C . LEU A 1 248 ? -8.142 -19.044 4.338 1.00 88.19 248 LEU A C 1
ATOM 1968 O O . LEU A 1 248 ? -8.168 -20.276 4.419 1.00 88.19 248 LEU A O 1
ATOM 1972 N N . PRO A 1 249 ? -7.424 -18.405 3.400 1.00 86.75 249 PRO A N 1
ATOM 1973 C CA . PRO A 1 249 ? -6.684 -19.104 2.359 1.00 86.75 249 PRO A CA 1
ATOM 1974 C C . PRO A 1 249 ? -5.313 -19.566 2.878 1.00 86.75 249 PRO A C 1
ATOM 1976 O O . PRO A 1 249 ? -4.277 -19.257 2.295 1.00 86.75 249 PRO A O 1
ATOM 1979 N N . ILE A 1 250 ? -5.300 -20.289 3.997 1.00 83.81 250 ILE A N 1
ATOM 1980 C CA . ILE A 1 250 ? -4.098 -20.783 4.678 1.00 83.81 250 ILE A CA 1
ATOM 1981 C C . ILE A 1 250 ? -3.986 -22.301 4.551 1.00 83.81 250 ILE A C 1
ATOM 1983 O O . ILE A 1 250 ? -4.985 -23.017 4.496 1.00 83.81 250 ILE A O 1
ATOM 1987 N N . SER A 1 251 ? -2.750 -22.789 4.487 1.00 73.38 251 SER A N 1
ATOM 1988 C CA . SER A 1 251 ? -2.449 -24.221 4.360 1.00 73.38 251 SER A CA 1
ATOM 1989 C C . SER A 1 251 ? -2.700 -25.016 5.648 1.00 73.38 251 SER A C 1
ATOM 1991 O O . SER A 1 251 ? -2.970 -26.214 5.586 1.00 73.38 251 SER A O 1
ATOM 1993 N N . THR A 1 252 ? -2.657 -24.358 6.809 1.00 67.94 252 THR A N 1
ATOM 1994 C CA . THR A 1 252 ? -2.877 -24.955 8.132 1.00 67.94 252 THR A CA 1
ATOM 1995 C C . THR A 1 252 ? -4.029 -24.252 8.858 1.00 67.94 252 THR A C 1
ATOM 1997 O O . THR A 1 252 ? -4.097 -23.026 8.829 1.00 67.94 252 THR A O 1
ATOM 2000 N N . PRO A 1 253 ? -4.970 -24.983 9.488 1.00 60.66 253 PRO A N 1
ATOM 2001 C CA . PRO A 1 253 ? -6.090 -24.372 10.204 1.00 60.66 253 PRO A CA 1
ATOM 2002 C C . PRO A 1 253 ? -5.617 -23.532 11.401 1.00 60.66 253 PRO A C 1
ATOM 2004 O O . PRO A 1 253 ? -4.616 -23.856 12.037 1.00 60.66 253 PRO A O 1
ATOM 2007 N N . ILE A 1 254 ? -6.358 -22.464 11.718 1.00 60.88 254 ILE A N 1
ATOM 2008 C CA . ILE A 1 254 ? -6.071 -21.613 12.880 1.00 60.88 254 ILE A CA 1
ATOM 2009 C C . ILE A 1 254 ? -6.541 -22.300 14.161 1.00 60.88 254 ILE A C 1
ATOM 2011 O O . ILE A 1 254 ? -7.726 -22.603 14.303 1.00 60.88 254 ILE A O 1
ATOM 2015 N N . THR A 1 255 ? -5.636 -22.425 15.128 1.00 55.34 255 THR A N 1
ATOM 2016 C CA . THR A 1 255 ? -5.986 -22.619 16.537 1.00 55.34 255 THR A CA 1
ATOM 2017 C C . THR A 1 255 ? -5.664 -21.312 17.251 1.00 55.34 255 THR A C 1
ATOM 2019 O O . THR A 1 255 ? -4.508 -21.060 17.565 1.00 55.34 255 THR A O 1
ATOM 2022 N N . LEU A 1 256 ? -6.653 -20.433 17.443 1.00 54.72 256 LEU A N 1
ATOM 2023 C CA . LEU A 1 256 ? -6.422 -19.217 18.228 1.00 54.72 256 LEU A CA 1
ATOM 2024 C C . LEU A 1 256 ? -6.137 -19.646 19.674 1.00 54.72 256 LEU A C 1
ATOM 2026 O O . LEU A 1 256 ? -6.867 -20.511 20.178 1.00 54.72 256 LEU A O 1
ATOM 2030 N N . PRO A 1 257 ? -5.115 -19.087 20.349 1.00 48.56 257 PRO A N 1
ATOM 2031 C CA . PRO A 1 257 ? -4.891 -19.396 21.750 1.00 48.56 257 PRO A CA 1
ATOM 2032 C C . PRO A 1 257 ? -6.177 -19.101 22.538 1.00 48.56 257 PRO A C 1
ATOM 2034 O O . PRO A 1 257 ? -6.858 -18.103 22.261 1.00 48.56 257 PRO A O 1
ATOM 2037 N N . PRO A 1 258 ? -6.567 -19.971 23.488 1.00 43.69 258 PRO A N 1
ATOM 2038 C CA . PRO A 1 258 ? -7.709 -19.690 24.339 1.00 43.69 258 PRO A CA 1
ATOM 2039 C C . PRO A 1 258 ? -7.468 -18.352 25.037 1.00 43.69 258 PRO A C 1
ATOM 2041 O O . PRO A 1 258 ? -6.379 -18.103 25.554 1.00 43.69 258 PRO A O 1
ATOM 2044 N N . ARG A 1 259 ? -8.489 -17.487 25.016 1.00 45.56 259 ARG A N 1
ATOM 2045 C CA . ARG A 1 259 ? -8.471 -16.181 25.686 1.00 45.56 259 ARG A CA 1
ATOM 2046 C C . ARG A 1 259 ? -7.848 -16.321 27.082 1.00 45.56 259 ARG A C 1
ATOM 2048 O O . ARG A 1 259 ? -8.320 -17.183 27.830 1.00 45.56 259 ARG A O 1
ATOM 2055 N N . PRO A 1 260 ? -6.880 -15.476 27.476 1.00 34.84 260 PRO A N 1
ATOM 2056 C CA . PRO A 1 260 ? -6.508 -15.390 28.877 1.00 34.84 260 PRO A CA 1
ATOM 2057 C C . PRO A 1 260 ? -7.755 -14.974 29.666 1.00 34.84 260 PRO A C 1
ATOM 2059 O O . PRO A 1 260 ? -8.338 -13.913 29.435 1.00 34.84 260 PRO A O 1
ATOM 2062 N N . ILE A 1 261 ? -8.215 -15.865 30.541 1.00 33.28 261 ILE A N 1
ATOM 2063 C CA . ILE A 1 261 ? -9.258 -15.570 31.520 1.00 33.28 261 ILE A CA 1
ATOM 2064 C C . ILE A 1 261 ? -8.542 -14.851 32.664 1.00 33.28 261 ILE A C 1
ATOM 2066 O O . ILE A 1 261 ? -7.923 -15.513 33.491 1.00 33.28 261 ILE A O 1
ATOM 2070 N N . ASN A 1 262 ? -8.601 -13.519 32.673 1.00 38.41 262 ASN A N 1
ATOM 2071 C CA . ASN A 1 262 ? -8.233 -12.690 33.824 1.00 38.41 262 ASN A CA 1
ATOM 2072 C C . ASN A 1 262 ? -9.449 -11.885 34.281 1.00 38.41 262 ASN A C 1
ATOM 2074 O O . ASN A 1 262 ? -9.964 -11.085 33.465 1.00 38.41 262 ASN A O 1
#

Solvent-accessible surface area (backbone atoms only — not comparable to full-atom values): 14948 Å² total; per-residue (Å²): 143,82,88,81,80,82,84,82,90,78,78,98,78,68,76,68,62,58,61,64,62,78,56,71,54,46,42,30,36,39,35,38,41,36,81,43,40,40,66,39,49,77,70,69,46,65,46,57,59,52,54,45,41,46,52,50,36,51,24,59,76,58,68,46,25,25,36,38,33,37,36,38,30,39,49,76,80,77,44,53,75,69,41,55,51,50,45,54,53,45,46,64,72,48,29,48,66,49,56,80,93,70,33,50,30,33,39,35,32,48,64,85,78,66,47,74,68,56,53,51,47,44,43,74,73,62,38,36,32,40,35,31,38,41,46,63,73,50,47,79,44,43,70,61,52,51,53,52,51,53,57,55,54,74,67,63,49,81,36,46,32,39,29,34,34,73,62,67,63,68,73,63,46,53,65,57,44,46,67,55,55,73,74,35,82,77,61,44,70,33,43,36,63,75,88,83,46,63,59,53,95,67,87,68,80,77,74,86,57,78,62,45,29,42,38,45,52,53,49,52,34,54,29,38,50,59,86,41,82,41,54,27,28,64,51,62,69,59,26,50,53,25,37,78,68,68,36,73,43,48,77,66,86,87,79,76,78,78,76,86,88,123

Secondary structure (DSSP, 8-state):
----PPPP-----SSSHHHHHTT---EEEEEEEHHHHHHHHHTT--HHHHHHHHHHHHHHHTTS-EEEEEEEESTTTT--HHHHHHHHHHHHHHSEEPPTTT-EEEEEEETTT--HHHHHHHHHTT--EEEEEEEHHHHTTHHHHHHHHHHHHTT--SEEEEEEES---HHHHHHHHHHHHHHSTTEEEEES-TTT----SS-------TTEEEEEESTT-EEEETTEEEEBP--HHHHHHHHHTT---BSS---PPP----

Radius of gyration: 23.1 Å; Cα contacts (8 Å, |Δi|>4): 390; chains: 1; bounding box: 72×45×82 Å

Organism: Saccharophagus degradans (strain 2-40 / ATCC 43961 / DSM 17024) (NCBI:txid203122)

=== Feature glossary ===
Annotated list of the representations used here:

Nearest PDB structures. The Foldseek neighbor list gives the closest experimentally determined structures in the PDB, ranked by structural alignment. TM-score near 1 means near-identical fold; near 0.3 means only rough topology match. This is how one finds what a novel AlphaFold prediction most resembles in the solved-structure universe.

Foldseek 3Di. Foldseek's 3Di representation compresses backbone geometry into a per-residue letter drawn from a learned twenty-state alphabet. It captures the tertiary interaction pattern around each residue — which residues are packed against it in space, regardless of where they are in sequence.

Radius of gyration, Cα contacts, bounding box. Radius of gyration (Rg) is the root-mean-square distance of Cα atoms from their centroid — a single number for overall size and compactness. A globular domain of N residues has Rg ≈ 2.2·N^0.38 Å; an extended or disordered chain has a much larger Rg. The Cα contact count is the number of residue pairs whose Cα atoms are within 8 Å and are more than four positions apart in sequence — a standard proxy for tertiary packing density. The bounding box is the smallest axis-aligned box enclosing all Cα atoms.

InterPro / GO / CATH / organism. The annotation block draws on four external resources. InterPro: which protein families and domains the sequence belongs to. GO: standardized terms for what the protein does, what process it participates in, and where in the cell it acts. CATH: which structural fold it has in the CATH hierarchy. Organism: the species of origin.

mmCIF coordinates. The mmCIF block holds the 3D Cartesian coordinates of each backbone atom (N, Cα, C, O) in ångströms. mmCIF is the PDB's canonical archive format — a tagged-loop text representation of the atomic model.

pLDDT. pLDDT is the predicted lDDT-Cα score: AlphaFold's confidence that the local environment of each residue (all inter-atomic distances within 15 Å) is correctly placed. It is a per-residue number between 0 and 100, with higher meaning more reliable.

Backbone torsions (φ/ψ). φ (phi) and ψ (psi) are the two rotatable backbone dihedrals per residue: φ is the C(i-1)–N–Cα–C torsion, ψ is the N–Cα–C–N(i+1) torsion, both in degrees on (−180°, 180°]. α-helical residues cluster near (−60°, −45°); β-strand residues near (−120°, +130°). A Ramachandran plot is simply a scatter of (φ, ψ) for every residue.

B-factor. For experimental (PDB) structures, the B-factor (temperature factor) quantifies the positional spread of each atom in the crystal — a combination of thermal vibration and static disorder — in units of Å². High B-factors mark flexible loops or poorly resolved regions; low B-factors mark the rigid, well-ordered core.

Secondary structure (3-state, P-SEA). SS3 is a coarse helix/strand/coil call (letters a/b/c) made by the P-SEA algorithm from inter-Cα distances and dihedrals. It is less detailed than DSSP but needs only Cα positions.

Predicted aligned error. Predicted aligned error is AlphaFold's pairwise confidence. Unlike pLDDT (per-residue), PAE is per-residue-pair and captures whether two parts of the structure are correctly placed relative to each other. Units are ångströms of expected positional error.

Solvent-accessible surface area. Solvent-accessible surface area (SASA) is the area in Å² traced out by the centre of a 1.4 Å probe sphere (a water molecule) rolled over the protein's van der Waals surface (Shrake–Rupley / Lee–Richards construction). Buried residues have near-zero SASA; fully exposed residues can exceed 200 Å². The total SASA scales roughly with the number of surface residues.

Secondary structure (8-state, DSSP). The SS8 string is DSSP's per-residue secondary-structure call. α-helix (H) means an i→i+4 H-bond ladder; β-strand (E) means the residue participates in a β-sheet; 3₁₀ (G) and π (I) are tighter and wider helices; T/S are turns/bends; '-' is loop.

Rendered structure images. Structure images are PyMOL renders from six orthogonal camera directions. Cartoon representation draws helices as coils and strands as arrows; sticks shows the backbone as bonds; surface shows the solvent-excluded envelope. Rainbow coloring maps sequence position to hue (blue→red, N→C); chain coloring assigns a distinct color per polypeptide.

Sequence. The amino-acid sequence is the protein's primary structure: the linear order of residues from the N-terminus to the C-terminus, written in one-letter code. Everything else here — the 3D coordinates, the secondary structure, the domain annotations — is ultimately a consequence of this string.

Contact-map, Ramachandran, and PAE plots. Three diagnostic plots accompany the record. The Cα contact map visualizes the tertiary structure as a 2D adjacency matrix (8 Å cutoff, sequence-local contacts suppressed). The Ramachandran plot shows the distribution of backbone (φ, ψ) torsions, with points in the α and β basins reflecting secondary structure content. The PAE plot shows AlphaFold's inter-residue confidence as a color matrix.